Protein AF-A0AAW1D8V4-F1 (afdb_monomer_lite)

Secondary structure (DSSP, 8-state):
---SSTTSSSSSSSSSSSSSSSSTT----------------------------------SPPPPB-TTS-HHHHHHHHHHHHHHTT---HHHHHHHHHHTB-HHHHHHHHHHTTTS-TTTS-HHHHHHHHHHHHHTTS-HHHHHHHHHT----TT--HHHHHHHHHHHHHTS--GGGHHHHHHHHHHHHH------

InterPro domains:
  IPR048270 Paraneoplastic a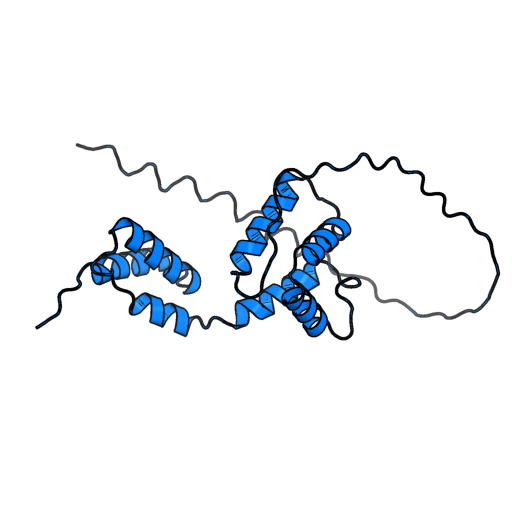ntigen Ma-like, C-terminal domain [PF14893] (87-168)

Radius of gyration: 24.95 Å; chains: 1; bounding box: 74×41×78 Å

Structure (mmCIF, N/CA/C/O backbone):
data_AF-A0AAW1D8V4-F1
#
_entry.id   AF-A0AAW1D8V4-F1
#
loop_
_atom_site.group_PDB
_atom_site.id
_atom_site.type_symbol
_atom_site.label_atom_id
_atom_site.label_alt_id
_atom_site.label_comp_id
_atom_site.label_asym_id
_atom_site.label_entity_id
_atom_site.label_seq_id
_atom_site.pdbx_PDB_ins_code
_atom_site.Cartn_x
_atom_site.Cartn_y
_atom_site.Cartn_z
_atom_site.occupancy
_atom_site.B_iso_or_equiv
_atom_site.auth_seq_id
_atom_site.auth_comp_id
_atom_site.auth_asym_id
_atom_site.auth_atom_id
_atom_site.pdbx_PDB_model_num
ATOM 1 N N . MET A 1 1 ? -43.738 3.593 10.899 1.00 41.09 1 MET A N 1
ATOM 2 C CA . MET A 1 1 ? -42.341 4.044 10.704 1.00 41.09 1 MET A CA 1
ATOM 3 C C . MET A 1 1 ? -41.563 2.991 9.919 1.00 41.09 1 MET A C 1
ATOM 5 O O . MET A 1 1 ? -40.808 2.204 10.467 1.00 41.09 1 MET A O 1
ATOM 9 N N . LYS A 1 2 ? -41.825 2.922 8.615 1.00 41.53 2 LYS A N 1
ATOM 10 C CA . LYS A 1 2 ? -41.020 2.200 7.622 1.00 41.53 2 LYS A CA 1
ATOM 11 C C . LYS A 1 2 ? -40.376 3.287 6.757 1.00 41.53 2 LYS A C 1
ATOM 13 O O . LYS A 1 2 ? -40.972 4.349 6.635 1.00 41.53 2 LYS A O 1
ATOM 18 N N . VAL A 1 3 ? -39.227 2.985 6.148 1.00 42.22 3 VAL A N 1
ATOM 19 C CA . VAL A 1 3 ? -38.404 3.850 5.269 1.00 42.22 3 VAL A CA 1
ATOM 20 C C . VAL A 1 3 ? -37.314 4.652 6.000 1.00 42.22 3 VAL A C 1
ATOM 22 O O . VAL A 1 3 ? -37.525 5.824 6.271 1.00 42.22 3 VAL A O 1
ATOM 25 N N . ARG A 1 4 ? -36.138 4.038 6.270 1.00 41.00 4 ARG A N 1
ATOM 26 C CA . ARG A 1 4 ? -34.803 4.696 6.146 1.00 41.00 4 ARG A CA 1
ATOM 27 C C . ARG A 1 4 ? -33.558 3.818 6.431 1.00 41.00 4 ARG A C 1
ATOM 29 O O . ARG A 1 4 ? -32.671 4.256 7.139 1.00 41.00 4 ARG A O 1
ATOM 36 N N . VAL A 1 5 ? -33.433 2.589 5.907 1.00 37.28 5 VAL A N 1
ATOM 37 C CA . VAL A 1 5 ? -32.129 1.854 6.001 1.00 37.28 5 VAL A CA 1
ATOM 38 C C . VAL A 1 5 ? -31.772 1.026 4.748 1.00 37.28 5 VAL A C 1
ATOM 40 O O . VAL A 1 5 ? -30.639 0.597 4.581 1.00 37.28 5 VAL A O 1
ATOM 43 N N . LYS A 1 6 ? -32.689 0.826 3.791 1.00 31.89 6 LYS A N 1
ATOM 44 C CA . LYS A 1 6 ? -32.476 -0.110 2.663 1.00 31.89 6 LYS A CA 1
ATOM 45 C C . LYS A 1 6 ? -31.770 0.464 1.417 1.00 31.89 6 LYS A C 1
ATOM 47 O O . LYS A 1 6 ? -31.720 -0.241 0.410 1.00 31.89 6 LYS A O 1
ATOM 52 N N . SER A 1 7 ? -31.242 1.694 1.446 1.00 31.12 7 SER A N 1
ATOM 53 C CA . SER A 1 7 ? -30.667 2.342 0.246 1.00 31.12 7 SER A CA 1
ATOM 54 C C . SER A 1 7 ? -29.148 2.544 0.252 1.00 31.12 7 SER A C 1
ATOM 56 O O . SER A 1 7 ? -28.656 3.194 -0.656 1.00 31.12 7 SER A O 1
ATOM 58 N N . LEU A 1 8 ? -28.396 2.015 1.225 1.00 36.12 8 LEU A N 1
ATOM 59 C CA . LEU A 1 8 ? -26.938 2.235 1.291 1.00 36.12 8 LEU A CA 1
ATOM 60 C C . LEU A 1 8 ? -26.091 0.982 1.001 1.00 36.12 8 LEU A C 1
ATOM 62 O O . LEU A 1 8 ? -24.878 1.016 1.151 1.00 36.12 8 LEU A O 1
ATOM 66 N N . VAL A 1 9 ? -26.713 -0.133 0.601 1.00 36.75 9 VAL A N 1
ATOM 67 C CA . VAL A 1 9 ? -26.032 -1.442 0.464 1.00 36.75 9 VAL A CA 1
ATOM 68 C C . VAL A 1 9 ? -26.066 -1.978 -0.979 1.00 36.75 9 VAL A C 1
ATOM 70 O O . VAL A 1 9 ? -25.704 -3.120 -1.215 1.00 36.75 9 VAL A O 1
ATOM 73 N N . ARG A 1 10 ? -26.499 -1.187 -1.973 1.00 34.03 10 ARG A N 1
ATOM 74 C CA . ARG A 1 10 ? -26.667 -1.676 -3.361 1.00 34.03 10 ARG A CA 1
ATOM 75 C C . ARG A 1 10 ? -25.805 -1.024 -4.450 1.00 34.03 10 ARG A C 1
ATOM 77 O O . ARG A 1 10 ? -25.873 -1.491 -5.576 1.00 34.03 10 ARG A O 1
ATOM 84 N N . ASP A 1 11 ? -24.921 -0.080 -4.122 1.00 36.88 11 ASP A N 1
ATOM 85 C CA . ASP A 1 11 ? -24.150 0.667 -5.139 1.00 36.88 11 ASP A CA 1
ATOM 86 C C . ASP A 1 11 ? -22.628 0.389 -5.158 1.00 36.88 11 ASP A C 1
ATOM 88 O O . ASP A 1 11 ? -21.864 1.179 -5.701 1.00 36.88 11 ASP A O 1
ATOM 92 N N . ILE A 1 12 ? -22.148 -0.730 -4.595 1.00 37.97 12 ILE A N 1
ATOM 93 C CA . ILE A 1 12 ? -20.695 -1.046 -4.539 1.00 37.97 12 ILE A CA 1
ATOM 94 C C . ILE A 1 12 ? -20.298 -2.267 -5.404 1.00 37.97 12 ILE A C 1
ATOM 96 O O . ILE A 1 12 ? -19.123 -2.605 -5.515 1.00 37.97 12 ILE A O 1
ATOM 100 N N . GLU A 1 13 ? -21.233 -2.909 -6.110 1.00 35.41 13 GLU A N 1
ATOM 101 C CA . GLU A 1 13 ? -20.962 -4.192 -6.789 1.00 35.41 13 GLU A CA 1
ATOM 102 C C . GLU A 1 13 ? -20.437 -4.137 -8.241 1.00 35.41 13 GLU A C 1
ATOM 104 O O . GLU A 1 13 ? -20.262 -5.195 -8.837 1.00 35.41 13 GLU A O 1
ATOM 109 N N . TRP A 1 14 ? -20.104 -2.979 -8.834 1.00 29.81 14 TRP A N 1
ATOM 110 C CA . TRP A 1 14 ? -19.799 -2.932 -10.285 1.00 29.81 14 TRP A CA 1
ATOM 111 C C . TRP A 1 14 ? -18.419 -2.433 -10.758 1.00 29.81 14 TRP A C 1
ATOM 113 O O . TRP A 1 14 ? -18.199 -2.403 -11.966 1.00 29.81 14 TRP A O 1
ATOM 123 N N . SER A 1 15 ? -17.440 -2.147 -9.886 1.00 35.19 15 SER A N 1
ATOM 124 C CA . SER A 1 15 ? -16.145 -1.578 -10.350 1.00 35.19 15 SER A CA 1
ATOM 125 C C . SER A 1 15 ? -14.892 -2.453 -10.205 1.00 35.19 15 SER A C 1
ATOM 127 O O . SER A 1 15 ? -13.837 -2.061 -10.693 1.00 35.19 15 SER A O 1
ATOM 129 N N . VAL A 1 16 ? -14.957 -3.644 -9.596 1.00 43.81 16 VAL A N 1
ATOM 130 C CA . VAL A 1 16 ? -13.741 -4.465 -9.353 1.00 43.81 16 VAL A CA 1
ATOM 131 C C . VAL A 1 16 ? -13.659 -5.718 -10.241 1.00 43.81 16 VAL A C 1
ATOM 133 O O . VAL A 1 16 ? -12.594 -6.313 -10.373 1.00 43.81 16 VAL A O 1
ATOM 136 N N . PHE A 1 17 ? -14.739 -6.107 -10.928 1.00 30.22 17 PHE A N 1
ATOM 137 C CA . PHE A 1 17 ? -14.803 -7.415 -11.600 1.00 30.22 17 PHE A CA 1
ATOM 138 C C . PHE A 1 17 ? -14.391 -7.438 -13.087 1.00 30.22 17 PHE A C 1
ATOM 140 O O . PHE A 1 17 ? -14.244 -8.515 -13.659 1.00 30.22 17 PHE A O 1
ATOM 147 N N . VAL A 1 18 ? -14.157 -6.288 -13.734 1.00 41.69 18 VAL A N 1
ATOM 148 C CA . VAL A 1 18 ? -13.899 -6.246 -15.194 1.00 41.69 18 VAL A CA 1
ATOM 149 C C . VAL A 1 18 ? -12.405 -6.314 -15.566 1.00 41.69 18 VAL A C 1
ATOM 151 O O . VAL A 1 18 ? -12.069 -6.777 -16.653 1.00 41.69 18 VAL A O 1
ATOM 154 N N . CYS A 1 19 ? -11.471 -5.965 -14.674 1.00 33.94 19 CYS A N 1
ATOM 155 C CA . CYS A 1 19 ? -10.044 -5.910 -15.042 1.00 33.94 19 CYS A CA 1
ATOM 156 C C . CYS A 1 19 ? -9.293 -7.254 -14.984 1.00 33.94 19 CYS A C 1
ATOM 158 O O . CYS A 1 19 ? -8.233 -7.383 -15.591 1.00 33.94 19 CYS A O 1
ATOM 160 N N . THR A 1 20 ? -9.814 -8.277 -14.306 1.00 39.53 20 THR A N 1
ATOM 161 C CA . THR A 1 20 ? -9.067 -9.530 -14.073 1.00 39.53 20 THR A CA 1
ATOM 162 C C . THR A 1 20 ? -9.265 -10.592 -15.159 1.00 39.53 20 THR A C 1
ATOM 164 O O . THR A 1 20 ? -8.501 -11.555 -15.212 1.00 39.53 20 THR A O 1
ATOM 167 N N . LEU A 1 21 ? -10.251 -10.442 -16.054 1.00 33.56 21 LEU A N 1
ATOM 168 C CA . LEU A 1 21 ? -10.623 -11.506 -17.002 1.00 33.56 21 LEU A CA 1
ATOM 169 C C . LEU A 1 21 ? -10.007 -11.389 -18.409 1.00 33.56 21 LEU A C 1
ATOM 171 O O . LEU A 1 21 ? -10.041 -12.370 -19.152 1.00 33.56 21 LEU A O 1
ATOM 175 N N . HIS A 1 22 ? -9.419 -10.250 -18.797 1.00 35.59 22 HIS A N 1
ATOM 176 C CA . HIS A 1 22 ? -8.952 -10.054 -20.182 1.00 35.59 22 HIS A CA 1
ATOM 177 C C . HIS A 1 22 ? -7.477 -10.423 -20.438 1.00 35.59 22 HIS A C 1
ATOM 179 O O . HIS A 1 22 ? -7.067 -10.552 -21.587 1.00 35.59 22 HIS A O 1
ATOM 185 N N . TRP A 1 23 ? -6.669 -10.670 -19.400 1.00 37.88 23 TRP A N 1
ATOM 186 C CA . TRP A 1 23 ? -5.220 -10.881 -19.570 1.00 37.88 23 TRP A CA 1
ATOM 187 C C . TRP A 1 23 ? -4.806 -12.337 -19.883 1.00 37.88 23 TRP A C 1
ATOM 189 O O . TRP A 1 23 ? -3.678 -12.603 -20.286 1.00 37.88 23 TRP A O 1
ATOM 199 N N . ARG A 1 24 ? -5.702 -13.326 -19.741 1.00 33.12 24 ARG A N 1
ATOM 200 C CA . ARG A 1 24 ? -5.319 -14.758 -19.716 1.00 33.12 24 ARG A CA 1
ATOM 201 C C . ARG A 1 24 ? -5.311 -15.492 -21.071 1.00 33.12 24 ARG A C 1
ATOM 203 O O . ARG A 1 24 ? -5.292 -16.719 -21.078 1.00 33.12 24 ARG A O 1
ATOM 210 N N . ARG A 1 25 ? -5.348 -14.799 -22.219 1.00 37.66 25 ARG A N 1
ATOM 211 C CA . ARG A 1 25 ? -5.529 -15.442 -23.547 1.00 37.66 25 ARG A CA 1
ATOM 212 C C . ARG A 1 25 ? -4.407 -15.257 -24.581 1.00 37.66 25 ARG A C 1
ATOM 214 O O . ARG A 1 25 ? -4.569 -15.715 -25.706 1.00 37.66 25 ARG A O 1
ATOM 221 N N . GLY A 1 26 ? -3.265 -14.670 -24.228 1.00 40.53 26 GLY A N 1
ATOM 222 C CA . GLY A 1 26 ? -2.241 -14.277 -25.209 1.00 40.53 26 GLY A CA 1
ATOM 223 C C . GLY A 1 26 ? -0.852 -14.898 -25.050 1.00 40.53 26 GLY A C 1
ATOM 224 O O . GLY A 1 26 ? 0.121 -14.175 -25.201 1.00 40.53 26 GLY A O 1
ATOM 225 N N . LEU A 1 27 ? -0.710 -16.189 -24.732 1.00 43.09 27 LEU A N 1
ATOM 226 C CA . LEU A 1 27 ? 0.607 -16.849 -24.702 1.00 43.09 27 LEU A CA 1
ATOM 227 C C . LEU A 1 27 ? 0.536 -18.240 -25.334 1.00 43.09 27 LEU A C 1
ATOM 229 O O . LEU A 1 27 ? 0.325 -19.234 -24.648 1.00 43.09 27 LEU A O 1
ATOM 233 N N . ASN A 1 28 ? 0.704 -18.302 -26.656 1.00 32.91 28 ASN A N 1
ATOM 234 C CA . ASN A 1 28 ? 1.235 -19.483 -27.334 1.00 32.91 28 ASN A CA 1
ATOM 235 C C . ASN A 1 28 ? 1.702 -19.128 -28.748 1.00 32.91 28 ASN A C 1
ATOM 237 O O . ASN A 1 28 ? 0.876 -18.896 -29.628 1.00 32.91 28 ASN A O 1
ATOM 241 N N . LYS A 1 29 ? 3.030 -19.135 -28.925 1.00 35.28 29 LYS A N 1
ATOM 242 C CA . LYS A 1 29 ? 3.827 -19.500 -30.116 1.00 35.28 29 LYS A CA 1
ATOM 243 C C . LYS A 1 29 ? 5.050 -18.590 -30.234 1.00 35.28 29 LYS A C 1
ATOM 245 O O . LYS A 1 29 ? 4.907 -17.394 -30.445 1.00 35.28 29 LYS A O 1
ATOM 250 N N . MET A 1 30 ? 6.235 -19.200 -30.162 1.00 32.59 30 MET A N 1
ATOM 251 C CA . MET A 1 30 ? 7.293 -19.171 -31.192 1.00 32.59 30 MET A CA 1
ATOM 252 C C . MET A 1 30 ? 8.633 -19.541 -30.542 1.00 32.59 30 MET A C 1
ATOM 254 O O . MET A 1 30 ? 9.328 -18.706 -29.972 1.00 32.59 30 MET A O 1
ATOM 258 N N . GLY A 1 31 ? 8.993 -20.821 -30.642 1.00 31.42 31 GLY A N 1
ATOM 259 C CA . GLY A 1 31 ? 10.388 -21.247 -30.605 1.00 31.42 31 GLY A CA 1
ATOM 260 C C . GLY A 1 31 ? 10.982 -21.134 -32.008 1.00 31.42 31 GLY A C 1
ATOM 261 O O . GLY A 1 31 ? 10.293 -21.415 -32.987 1.00 31.42 31 GLY A O 1
ATOM 262 N N . GLY A 1 32 ? 12.256 -20.747 -32.120 1.00 28.66 32 GLY A N 1
ATOM 263 C CA . GLY A 1 32 ? 12.936 -20.792 -33.413 1.00 28.66 32 GLY A CA 1
ATOM 264 C C . GLY A 1 32 ? 14.259 -20.039 -33.530 1.00 28.66 32 GLY A C 1
ATOM 265 O O . GLY A 1 32 ? 14.283 -18.901 -33.967 1.00 28.66 32 GLY A O 1
ATOM 266 N N . ARG A 1 33 ? 15.346 -20.784 -33.299 1.00 26.27 33 ARG A N 1
ATOM 267 C CA . ARG A 1 33 ? 16.579 -20.832 -34.115 1.00 26.27 33 ARG A CA 1
ATOM 268 C C . ARG A 1 33 ? 17.557 -19.638 -34.107 1.00 26.27 33 ARG A C 1
ATOM 270 O O . ARG A 1 33 ? 17.390 -18.620 -34.761 1.00 26.27 33 ARG A O 1
ATOM 277 N N . ARG A 1 34 ? 18.709 -19.917 -33.489 1.00 28.56 34 ARG A N 1
ATOM 278 C CA . ARG A 1 34 ? 19.989 -19.195 -33.542 1.00 28.56 34 ARG A CA 1
ATOM 279 C C . ARG A 1 34 ? 20.654 -19.331 -34.925 1.00 28.56 34 ARG A C 1
ATOM 281 O O . ARG A 1 34 ? 20.858 -20.453 -35.387 1.00 28.56 34 ARG A O 1
ATOM 288 N N . LYS A 1 35 ? 21.094 -18.218 -35.519 1.00 32.19 35 LYS A N 1
ATOM 289 C CA . LYS A 1 35 ? 22.241 -18.164 -36.444 1.00 32.19 35 LYS A CA 1
ATOM 290 C C . LYS A 1 35 ? 23.092 -16.933 -36.138 1.00 32.19 35 LYS A C 1
ATOM 292 O O . LYS A 1 35 ? 22.580 -15.883 -35.775 1.00 32.19 35 LYS A O 1
ATOM 297 N N . ARG A 1 36 ? 24.401 -17.146 -36.225 1.00 26.41 36 ARG A N 1
ATOM 298 C CA . ARG A 1 36 ? 25.494 -16.201 -36.005 1.00 26.41 36 ARG A CA 1
ATOM 299 C C . ARG A 1 36 ? 26.011 -15.787 -37.385 1.00 26.41 36 ARG A C 1
ATOM 301 O O . ARG A 1 36 ? 26.248 -16.678 -38.195 1.00 26.41 36 ARG A O 1
ATOM 308 N N . SER A 1 37 ? 26.241 -14.499 -37.608 1.00 28.58 37 SER A N 1
ATOM 309 C CA . SER A 1 37 ? 27.203 -14.004 -38.598 1.00 28.58 37 SER A CA 1
ATOM 310 C C . SER A 1 37 ? 27.646 -12.589 -38.227 1.00 28.58 37 SER A C 1
ATOM 312 O O . SER A 1 37 ? 26.847 -11.749 -37.826 1.00 28.58 37 SER A O 1
ATOM 314 N N . THR A 1 38 ? 28.958 -12.423 -38.299 1.00 28.42 38 THR A N 1
ATOM 315 C CA . THR A 1 38 ? 29.798 -11.230 -38.180 1.00 28.42 38 THR A CA 1
ATOM 316 C C . THR A 1 38 ? 29.547 -10.224 -39.301 1.00 28.42 38 THR A C 1
ATOM 318 O O . THR A 1 38 ? 29.316 -10.653 -40.423 1.00 28.42 38 THR A O 1
ATOM 321 N N . GLU A 1 39 ? 29.665 -8.922 -39.018 1.00 28.59 39 GLU A N 1
ATOM 322 C CA . GLU A 1 39 ? 30.685 -8.014 -39.585 1.00 28.59 39 GLU A CA 1
ATOM 323 C C . GLU A 1 39 ? 30.452 -6.558 -39.152 1.00 28.59 39 GLU A C 1
ATOM 325 O O . GLU A 1 39 ? 29.334 -6.131 -38.871 1.00 28.59 39 GLU A O 1
ATOM 330 N N . ALA A 1 40 ? 31.562 -5.832 -39.025 1.00 30.22 40 ALA A N 1
ATOM 331 C CA . ALA A 1 40 ? 31.650 -4.447 -38.594 1.00 30.22 40 ALA A CA 1
ATOM 332 C C . ALA A 1 40 ? 31.271 -3.472 -39.718 1.00 30.22 40 ALA A C 1
ATOM 334 O O . ALA A 1 40 ? 31.596 -3.727 -40.873 1.00 30.22 40 ALA A O 1
ATOM 335 N N . ASN A 1 41 ? 30.709 -2.310 -39.367 1.00 30.72 41 ASN A N 1
ATOM 336 C CA . ASN A 1 41 ? 31.174 -1.057 -39.958 1.00 30.72 41 ASN A CA 1
ATOM 337 C C . ASN A 1 41 ? 30.777 0.192 -39.162 1.00 30.72 41 ASN A C 1
ATOM 339 O O . ASN A 1 41 ? 29.799 0.231 -38.420 1.00 30.72 41 ASN A O 1
ATOM 343 N N . SER A 1 42 ? 31.643 1.180 -39.327 1.00 31.89 42 SER A N 1
ATOM 344 C CA . SER A 1 42 ? 31.837 2.431 -38.609 1.00 31.89 42 SER A CA 1
ATOM 345 C C . SER A 1 42 ? 30.808 3.534 -38.883 1.00 31.89 42 SER A C 1
ATOM 347 O O . SER A 1 42 ? 30.385 3.715 -40.018 1.00 31.89 42 SER A O 1
ATOM 349 N N . SER A 1 43 ? 30.588 4.346 -37.843 1.00 32.56 43 SER A N 1
ATOM 350 C CA . SER A 1 43 ? 30.382 5.806 -37.845 1.00 32.56 43 SER A CA 1
ATOM 351 C C . SER A 1 43 ? 29.285 6.412 -38.726 1.00 32.56 43 SER A C 1
ATOM 353 O O . SER A 1 43 ? 29.446 6.540 -39.933 1.00 32.56 43 SER A O 1
ATOM 355 N N . THR A 1 44 ? 28.272 7.010 -38.095 1.00 29.92 44 THR A N 1
ATOM 356 C CA . THR A 1 44 ? 27.979 8.453 -38.240 1.00 29.92 44 THR A CA 1
ATOM 357 C C . THR A 1 44 ? 26.934 8.897 -37.220 1.00 29.92 44 THR A C 1
ATOM 359 O O . THR A 1 44 ? 25.951 8.212 -36.953 1.00 29.92 44 THR A O 1
ATOM 362 N N . ALA A 1 45 ? 27.215 10.044 -36.607 1.00 37.47 45 ALA A N 1
ATOM 363 C CA . ALA A 1 45 ? 26.336 10.756 -35.702 1.00 37.47 45 ALA A CA 1
ATOM 364 C C . ALA A 1 45 ? 25.067 11.224 -36.427 1.00 37.47 45 ALA A C 1
ATOM 366 O O . ALA A 1 45 ? 25.129 11.674 -37.569 1.00 37.47 45 ALA A O 1
ATOM 367 N N . GLY A 1 46 ? 23.941 11.155 -35.721 1.00 28.62 46 GLY A N 1
ATOM 368 C CA . GLY A 1 46 ? 22.655 11.654 -36.191 1.00 28.62 46 GLY A CA 1
ATOM 369 C C . GLY A 1 46 ? 21.512 11.137 -35.330 1.00 28.62 46 GLY A C 1
ATOM 370 O O . GLY A 1 46 ? 20.674 10.388 -35.815 1.00 28.62 46 GLY A O 1
ATOM 371 N N . VAL A 1 47 ? 21.482 11.490 -34.040 1.00 35.66 47 VAL A N 1
ATOM 372 C CA . VAL A 1 47 ? 20.235 11.371 -33.270 1.00 35.66 47 VAL A CA 1
ATOM 373 C C . VAL A 1 47 ? 19.420 12.620 -33.577 1.00 35.66 47 VAL A C 1
ATOM 375 O O . VAL A 1 47 ? 19.511 13.635 -32.890 1.00 35.66 47 VAL A O 1
ATOM 378 N N . GLU A 1 48 ? 18.665 12.556 -34.669 1.00 42.53 48 GLU A N 1
ATOM 379 C CA . GLU A 1 48 ? 17.488 13.395 -34.836 1.00 42.53 48 GLU A CA 1
ATOM 380 C C . GLU A 1 48 ? 16.425 12.909 -33.850 1.00 42.53 48 GLU A C 1
ATOM 382 O O . GLU A 1 48 ? 15.815 11.858 -34.036 1.00 42.53 48 GLU A O 1
ATOM 387 N N . GLU A 1 49 ? 16.177 13.682 -32.797 1.00 35.31 49 GLU A N 1
ATOM 388 C CA . GLU A 1 49 ? 14.932 13.560 -32.046 1.00 35.31 49 GLU A CA 1
ATOM 389 C C . GLU A 1 49 ? 14.388 14.953 -31.731 1.00 35.31 49 GLU A C 1
ATOM 391 O O . GLU A 1 49 ? 14.449 15.452 -30.613 1.00 35.31 49 GLU A O 1
ATOM 396 N N . ASN A 1 50 ? 13.844 15.610 -32.759 1.00 47.56 50 ASN A N 1
ATOM 397 C CA . ASN A 1 50 ? 12.903 16.698 -32.544 1.00 47.56 50 ASN A CA 1
ATOM 398 C C . ASN A 1 50 ? 11.489 16.111 -32.506 1.00 47.56 50 ASN A C 1
ATOM 400 O O . ASN A 1 50 ? 10.805 16.001 -33.524 1.00 47.56 50 ASN A O 1
ATOM 404 N N . LYS A 1 51 ? 11.054 15.708 -31.315 1.00 45.38 51 LYS A N 1
ATOM 405 C CA . LYS A 1 51 ? 9.630 15.625 -31.004 1.00 45.38 51 LYS A CA 1
ATOM 406 C C . LYS A 1 51 ? 9.362 16.732 -30.008 1.00 45.38 51 LYS A C 1
ATOM 408 O O . LYS A 1 51 ? 9.906 16.707 -28.911 1.00 45.38 51 LYS A O 1
ATOM 413 N N . ASN A 1 52 ? 8.526 17.687 -30.404 1.00 47.00 52 ASN A N 1
ATOM 414 C CA . ASN A 1 52 ? 7.854 18.607 -29.497 1.00 47.00 52 ASN A CA 1
ATOM 415 C C . ASN A 1 52 ? 7.164 17.789 -28.393 1.00 47.00 52 ASN A C 1
ATOM 417 O O . ASN A 1 52 ? 6.009 17.390 -28.533 1.00 47.00 52 ASN A O 1
ATOM 421 N N . VAL A 1 53 ? 7.876 17.500 -27.305 1.00 55.28 53 VAL A N 1
ATOM 422 C CA . VAL A 1 53 ? 7.274 16.990 -26.081 1.00 55.28 53 VAL A CA 1
ATOM 423 C C . VAL A 1 53 ? 6.696 18.219 -25.408 1.00 55.28 53 VAL A C 1
ATOM 425 O O . VAL A 1 53 ? 7.409 18.987 -24.765 1.00 55.28 53 VAL A O 1
ATOM 428 N N . SER A 1 54 ? 5.401 18.457 -25.622 1.00 51.03 54 SER A N 1
ATOM 429 C CA . SER A 1 54 ? 4.663 19.418 -24.807 1.00 51.03 54 SER A CA 1
ATOM 430 C C . SER A 1 54 ? 4.946 19.092 -23.337 1.00 51.03 54 SER A C 1
ATOM 432 O O . SER A 1 54 ? 4.839 17.917 -22.972 1.00 51.03 54 SER A O 1
ATOM 434 N N . PRO A 1 55 ? 5.337 20.069 -22.498 1.00 56.19 55 PRO A N 1
ATOM 435 C CA . PRO A 1 55 ? 5.614 19.801 -21.096 1.00 56.19 55 PRO A CA 1
ATOM 436 C C . PRO A 1 55 ? 4.373 19.166 -20.469 1.00 56.19 55 PRO A C 1
ATOM 43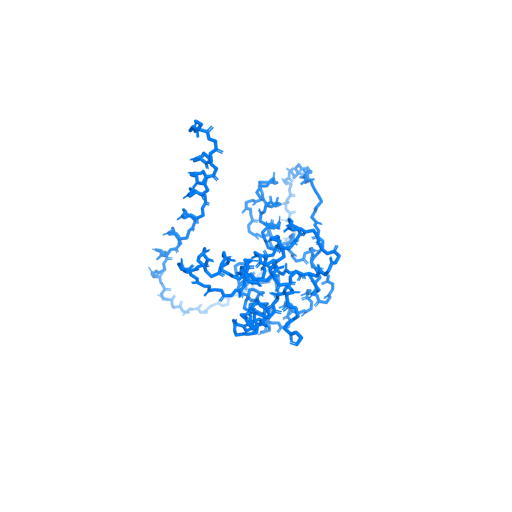8 O O . PRO A 1 55 ? 3.312 19.787 -20.389 1.00 56.19 55 PRO A O 1
ATOM 441 N N . GLN A 1 56 ? 4.490 17.892 -20.091 1.00 63.19 56 GLN A N 1
ATOM 442 C CA . GLN A 1 56 ? 3.418 17.180 -19.414 1.00 63.19 56 GLN A CA 1
ATOM 443 C C . GLN A 1 56 ? 3.302 17.765 -18.013 1.00 63.19 56 GLN A C 1
ATOM 445 O O . GLN A 1 56 ? 4.118 17.489 -17.136 1.00 63.19 56 GLN A O 1
ATOM 450 N N . ASN A 1 57 ? 2.303 18.621 -17.823 1.00 81.62 57 ASN A N 1
ATOM 451 C CA . ASN A 1 57 ? 1.989 19.152 -16.513 1.00 81.62 57 ASN A CA 1
ATOM 452 C C . ASN A 1 57 ? 1.188 18.095 -15.751 1.00 81.62 57 ASN A C 1
ATOM 454 O O . ASN A 1 57 ? -0.010 17.929 -15.984 1.00 81.62 57 ASN A O 1
ATOM 458 N N . TYR A 1 58 ? 1.867 17.346 -14.887 1.00 82.69 58 TYR A N 1
ATOM 459 C CA . TYR A 1 58 ? 1.213 16.355 -14.048 1.00 82.69 58 TYR A CA 1
ATOM 460 C C . TYR A 1 58 ? 0.355 17.041 -12.978 1.00 82.69 58 TYR A C 1
ATOM 462 O O . TYR A 1 58 ? 0.809 17.922 -12.249 1.00 82.69 58 TYR A O 1
ATOM 470 N N . ILE A 1 59 ? -0.897 16.614 -12.876 1.00 86.56 59 ILE A N 1
ATOM 471 C CA . ILE A 1 59 ? -1.872 17.061 -11.891 1.00 86.56 59 ILE A CA 1
ATOM 472 C C . ILE A 1 59 ? -1.746 16.191 -10.635 1.00 86.56 59 ILE A C 1
ATOM 474 O O . ILE A 1 59 ? -1.753 14.958 -10.691 1.00 86.56 59 ILE A O 1
ATOM 478 N N . GLY A 1 60 ? -1.686 16.858 -9.481 1.00 87.56 60 GLY A N 1
ATOM 479 C CA . GLY A 1 60 ? -1.607 16.223 -8.168 1.00 87.56 60 GLY A CA 1
ATOM 480 C C . GLY A 1 60 ? -0.180 15.902 -7.717 1.00 87.56 60 GLY A C 1
ATOM 481 O O . GLY A 1 60 ? 0.770 15.907 -8.494 1.00 87.56 60 GLY A O 1
ATOM 482 N N . HIS A 1 61 ? -0.032 15.629 -6.421 1.00 89.25 61 HIS A N 1
ATOM 483 C CA . HIS A 1 61 ? 1.249 15.276 -5.814 1.00 89.25 61 HIS A CA 1
ATOM 484 C C . HIS A 1 61 ? 1.359 13.758 -5.660 1.00 89.25 61 HIS A C 1
ATOM 486 O O . HIS A 1 61 ? 0.574 13.142 -4.930 1.00 89.25 61 HIS A O 1
ATOM 492 N N . LEU A 1 62 ? 2.342 13.159 -6.334 1.00 91.56 62 LEU A N 1
ATOM 493 C CA . LEU A 1 62 ? 2.699 11.768 -6.098 1.00 91.56 62 LEU A CA 1
ATOM 494 C C . LEU A 1 62 ? 3.483 11.674 -4.790 1.00 91.56 62 LEU A C 1
ATOM 496 O O . LEU A 1 62 ? 4.546 12.273 -4.651 1.00 91.56 62 LEU A O 1
ATOM 500 N N . ARG A 1 63 ? 2.940 10.922 -3.833 1.00 91.44 63 ARG A N 1
ATOM 501 C CA . ARG A 1 63 ? 3.618 10.657 -2.565 1.00 91.44 63 ARG A CA 1
ATOM 502 C C . ARG A 1 63 ? 4.819 9.748 -2.791 1.00 91.44 63 ARG A C 1
ATOM 504 O O . ARG A 1 63 ? 4.784 8.859 -3.640 1.00 91.44 63 ARG A O 1
ATOM 511 N N . GLU A 1 64 ? 5.843 9.944 -1.979 1.00 95.19 64 GLU A N 1
ATOM 512 C CA . GLU A 1 64 ? 6.983 9.040 -1.911 1.00 95.19 64 GLU A CA 1
ATOM 513 C C . GLU A 1 64 ? 6.596 7.750 -1.161 1.00 95.19 64 GLU A C 1
ATOM 515 O O . GLU A 1 64 ? 5.898 7.789 -0.140 1.00 95.19 64 GLU A O 1
ATOM 520 N N . PHE A 1 65 ? 7.029 6.595 -1.663 1.00 96.25 65 PHE A N 1
ATOM 521 C CA . PHE A 1 65 ? 6.892 5.311 -0.988 1.00 96.25 65 PHE A CA 1
ATOM 522 C C . PHE A 1 65 ? 8.093 5.043 -0.093 1.00 96.25 65 PHE A C 1
ATOM 524 O O . PHE A 1 65 ? 9.225 4.959 -0.567 1.00 96.25 65 PHE A O 1
ATOM 531 N N . SER A 1 66 ? 7.823 4.785 1.185 1.00 94.50 66 SER A N 1
ATOM 532 C CA . SER A 1 66 ? 8.825 4.299 2.132 1.00 94.50 66 SER A CA 1
ATOM 533 C C . SER A 1 66 ? 8.465 2.911 2.653 1.00 94.50 66 SER A C 1
ATOM 535 O O . SER A 1 66 ? 7.292 2.544 2.742 1.00 94.50 66 SER A O 1
ATOM 537 N N . LEU A 1 67 ? 9.464 2.157 3.114 1.00 91.69 67 LEU A N 1
ATOM 538 C CA . LEU A 1 67 ? 9.277 0.810 3.677 1.00 91.69 67 LEU A CA 1
ATOM 539 C C . LEU A 1 67 ? 8.371 0.759 4.925 1.00 91.69 67 LEU A C 1
ATOM 541 O O . LEU A 1 67 ? 7.970 -0.323 5.350 1.00 91.69 67 LEU A O 1
ATOM 545 N N . LYS A 1 68 ? 8.059 1.914 5.528 1.00 88.81 68 LYS A N 1
ATOM 546 C CA . LYS A 1 68 ? 7.141 2.046 6.671 1.00 88.81 68 LYS A CA 1
ATOM 547 C C . LYS A 1 68 ? 5.677 2.167 6.241 1.00 88.81 68 LYS A C 1
ATOM 549 O O . LYS A 1 68 ? 4.785 1.966 7.062 1.00 88.81 68 LYS A O 1
ATOM 554 N N . THR A 1 69 ? 5.428 2.536 4.987 1.00 88.12 69 THR A N 1
ATOM 555 C CA . THR A 1 69 ? 4.076 2.712 4.447 1.00 88.12 69 THR A CA 1
ATOM 556 C C . THR A 1 69 ? 3.482 1.383 3.988 1.00 88.12 69 THR A C 1
ATOM 558 O O . THR A 1 69 ? 4.203 0.450 3.634 1.00 88.12 69 THR A O 1
ATOM 561 N N . ASP A 1 70 ? 2.151 1.273 4.002 1.00 88.00 70 ASP A N 1
ATOM 562 C CA . ASP A 1 70 ? 1.483 0.075 3.494 1.00 88.00 70 ASP A CA 1
ATOM 563 C C . ASP A 1 70 ? 1.525 0.063 1.958 1.00 88.00 70 ASP A C 1
ATOM 565 O O . ASP A 1 70 ? 0.900 0.896 1.294 1.00 88.00 70 ASP A O 1
ATOM 569 N N . TRP A 1 71 ? 2.264 -0.901 1.402 1.00 92.12 71 TRP A N 1
ATOM 570 C CA . TRP A 1 71 ? 2.430 -1.078 -0.041 1.00 92.12 71 TRP A CA 1
ATOM 571 C C . TRP A 1 71 ? 1.099 -1.190 -0.789 1.00 92.12 71 TRP A C 1
ATOM 573 O O . TRP A 1 71 ? 0.954 -0.620 -1.868 1.00 92.12 71 TRP A O 1
ATOM 583 N N . SER A 1 72 ? 0.100 -1.869 -0.216 1.00 89.06 72 SER A N 1
ATOM 584 C CA . SER A 1 72 ? -1.195 -2.052 -0.883 1.00 89.06 72 SER A CA 1
ATOM 585 C C . SER A 1 72 ? -1.934 -0.724 -1.064 1.00 89.06 72 SER A C 1
ATOM 587 O O . SER A 1 72 ? -2.482 -0.451 -2.133 1.00 89.06 72 SER A O 1
ATOM 589 N N . VAL A 1 73 ? -1.868 0.144 -0.052 1.00 90.19 73 VAL A N 1
ATOM 590 C CA . VAL A 1 73 ? -2.450 1.489 -0.087 1.00 90.19 73 VAL A CA 1
ATOM 591 C C . VAL A 1 73 ? -1.693 2.369 -1.076 1.00 90.19 73 VAL A C 1
ATOM 593 O O . VAL A 1 73 ? -2.315 3.045 -1.898 1.00 90.19 73 VAL A O 1
ATOM 596 N N . TYR A 1 74 ? -0.359 2.338 -1.033 1.00 95.00 74 TYR A N 1
ATOM 597 C CA . TYR A 1 74 ? 0.481 3.104 -1.951 1.00 95.00 74 TYR A CA 1
ATOM 598 C C . TYR A 1 74 ? 0.231 2.724 -3.413 1.00 95.00 74 TYR A C 1
ATOM 600 O O . TYR A 1 74 ? 0.005 3.593 -4.253 1.00 95.00 74 TYR A O 1
ATOM 608 N N . LYS A 1 75 ? 0.197 1.422 -3.714 1.00 94.62 75 LYS A N 1
ATOM 609 C CA . LYS A 1 75 ? -0.055 0.899 -5.058 1.00 94.62 75 LYS A CA 1
ATOM 610 C C . LYS A 1 75 ? -1.375 1.415 -5.628 1.00 94.62 75 LYS A C 1
ATOM 612 O O . LYS A 1 75 ? -1.404 1.860 -6.772 1.00 94.62 75 LYS A O 1
ATOM 617 N N . ILE A 1 76 ? -2.449 1.421 -4.833 1.00 93.62 76 ILE A N 1
ATOM 618 C CA . ILE A 1 76 ? -3.743 1.982 -5.254 1.00 93.62 76 ILE A CA 1
ATOM 619 C C . ILE A 1 76 ? -3.601 3.473 -5.579 1.00 93.62 76 ILE A C 1
ATOM 621 O O . ILE A 1 76 ? -4.058 3.911 -6.631 1.00 93.62 76 ILE A O 1
ATOM 625 N N . GLN A 1 77 ? -2.944 4.251 -4.715 1.00 94.75 77 GLN A N 1
ATOM 626 C CA . GLN A 1 77 ? -2.737 5.687 -4.939 1.00 94.75 77 GLN A CA 1
ATOM 627 C C . GLN A 1 77 ? -1.923 5.964 -6.207 1.00 94.75 77 GLN A C 1
ATOM 629 O O . GLN A 1 77 ? -2.288 6.840 -6.987 1.00 94.75 77 GLN A O 1
ATOM 634 N N . LEU A 1 78 ? -0.871 5.183 -6.450 1.00 96.00 78 LEU A N 1
ATOM 635 C CA . LEU A 1 78 ? -0.059 5.268 -7.659 1.00 96.00 78 LEU A CA 1
ATOM 636 C C . LEU A 1 78 ? -0.878 4.937 -8.918 1.00 96.00 78 LEU A C 1
ATOM 638 O O . LEU A 1 78 ? -0.790 5.645 -9.918 1.00 96.00 78 LEU A O 1
ATOM 642 N N . MET A 1 79 ? -1.730 3.908 -8.867 1.00 94.94 79 MET A N 1
ATOM 643 C CA . MET A 1 79 ? -2.631 3.587 -9.980 1.00 94.94 79 MET A CA 1
ATOM 644 C C . MET A 1 79 ? -3.619 4.726 -10.265 1.00 94.94 79 MET A C 1
ATOM 646 O O . MET A 1 79 ? -3.850 5.051 -11.429 1.00 94.94 79 MET A O 1
ATOM 650 N N . GLN A 1 80 ? -4.166 5.367 -9.226 1.00 95.25 80 GLN A N 1
ATOM 651 C CA . GLN A 1 80 ? -5.024 6.546 -9.393 1.00 95.25 80 GLN A CA 1
ATOM 652 C C . GLN A 1 80 ? -4.255 7.741 -9.965 1.00 95.25 80 GLN A C 1
ATOM 654 O O . GLN A 1 80 ? -4.799 8.484 -10.779 1.00 95.25 80 GLN A O 1
ATOM 659 N N . TYR A 1 81 ? -2.984 7.908 -9.594 1.00 95.81 81 TYR A N 1
ATOM 660 C CA . TYR A 1 81 ? -2.126 8.944 -10.162 1.00 95.81 81 TYR A CA 1
ATOM 661 C C . TYR A 1 81 ? -1.911 8.740 -11.667 1.00 95.81 81 TYR A C 1
ATOM 663 O O . TYR A 1 81 ? -2.063 9.689 -12.437 1.00 95.81 81 TYR A O 1
ATOM 671 N N . PHE A 1 82 ? -1.635 7.505 -12.104 1.00 95.19 82 PHE A N 1
ATOM 672 C CA . PHE A 1 82 ? -1.538 7.177 -13.531 1.00 95.19 82 PHE A CA 1
ATOM 673 C C . PHE A 1 82 ? -2.847 7.435 -14.273 1.00 95.19 82 PHE A C 1
ATOM 675 O O . PHE A 1 82 ? -2.822 7.991 -15.368 1.00 95.19 82 PHE A O 1
ATOM 682 N N . LEU A 1 83 ? -3.977 7.060 -13.668 1.00 93.88 83 LEU A N 1
ATOM 683 C CA . LEU A 1 83 ? -5.304 7.271 -14.240 1.00 93.88 83 LEU A CA 1
ATOM 684 C C . LEU A 1 83 ? -5.605 8.766 -14.417 1.00 93.88 83 LEU A C 1
ATOM 686 O O . LEU A 1 83 ? -5.962 9.194 -15.508 1.00 93.88 83 LEU A O 1
ATOM 690 N N . CYS A 1 84 ? -5.423 9.565 -13.364 1.00 93.81 84 CYS A N 1
ATOM 691 C CA . CYS A 1 84 ? -5.715 10.998 -13.379 1.00 93.81 84 CYS A CA 1
ATOM 692 C C . CYS A 1 84 ? -4.859 11.757 -14.405 1.00 93.81 84 CYS A C 1
ATOM 694 O O . CYS A 1 84 ? -5.339 12.694 -15.038 1.00 93.81 84 CYS A O 1
ATOM 696 N N . ASN A 1 85 ? -3.617 11.314 -14.603 1.00 94.56 85 ASN A N 1
ATOM 697 C CA . ASN A 1 85 ? -2.667 11.928 -15.526 1.00 94.56 85 ASN A CA 1
ATOM 698 C C . ASN A 1 85 ? -2.635 11.282 -16.919 1.00 94.56 85 ASN A C 1
ATOM 700 O O . ASN A 1 85 ? -1.785 11.641 -17.729 1.00 94.56 85 ASN A O 1
ATOM 704 N N . ASN A 1 86 ? -3.536 10.336 -17.212 1.00 93.88 86 ASN A N 1
ATOM 705 C CA . ASN A 1 86 ? -3.569 9.589 -18.475 1.00 93.88 86 ASN A CA 1
ATOM 706 C C . ASN A 1 86 ? -2.202 8.994 -18.867 1.00 93.88 86 ASN A C 1
ATOM 708 O O . ASN A 1 86 ? -1.821 8.977 -20.039 1.00 93.88 86 ASN A O 1
ATOM 712 N N . VAL A 1 87 ? -1.446 8.492 -17.887 1.00 93.56 87 VAL A N 1
ATOM 713 C CA . VAL A 1 87 ? -0.161 7.837 -18.150 1.00 93.56 87 VAL A CA 1
ATOM 714 C C . VAL A 1 87 ? -0.451 6.455 -18.715 1.00 93.56 87 VAL A C 1
ATOM 716 O O . VAL A 1 87 ? -0.816 5.540 -17.980 1.00 93.56 87 VAL A O 1
ATOM 719 N N . VAL A 1 88 ? -0.319 6.301 -20.031 1.00 92.94 88 VAL A N 1
ATOM 720 C CA . VAL A 1 88 ? -0.568 5.022 -20.718 1.00 92.94 88 VAL A CA 1
ATOM 721 C C . VAL A 1 88 ? 0.723 4.230 -20.904 1.00 92.94 88 VAL A C 1
ATOM 723 O O . VAL A 1 88 ? 0.716 3.016 -20.716 1.00 92.94 88 VAL A O 1
ATOM 726 N N . ASP A 1 89 ? 1.824 4.911 -21.227 1.00 94.75 89 ASP A N 1
ATOM 727 C CA . ASP A 1 89 ? 3.108 4.273 -21.514 1.00 94.75 89 ASP A CA 1
ATOM 728 C C . ASP A 1 89 ? 3.702 3.578 -20.279 1.00 94.75 89 ASP A C 1
ATOM 730 O O . ASP A 1 89 ? 3.930 4.189 -19.233 1.00 94.75 89 ASP A O 1
ATOM 734 N N . GLU A 1 90 ? 3.991 2.285 -20.418 1.00 93.62 90 GLU A N 1
ATOM 735 C CA . GLU A 1 90 ? 4.517 1.445 -19.340 1.00 93.62 90 GLU A CA 1
ATOM 736 C C . GLU A 1 90 ? 5.933 1.857 -18.921 1.00 93.62 90 GLU A C 1
ATOM 738 O O . GLU A 1 90 ? 6.284 1.734 -17.745 1.00 93.62 90 GLU A O 1
ATOM 743 N N . LYS A 1 91 ? 6.751 2.388 -19.845 1.00 94.00 91 LYS A N 1
ATOM 744 C CA . LYS A 1 91 ? 8.086 2.896 -19.492 1.00 94.00 91 LYS A CA 1
ATOM 745 C C . LYS A 1 91 ? 7.969 4.143 -18.619 1.00 94.00 91 LYS A C 1
ATOM 747 O O . LYS A 1 91 ? 8.639 4.214 -17.591 1.00 94.00 91 LYS A O 1
ATOM 752 N N . CYS A 1 92 ? 7.082 5.070 -18.978 1.00 94.44 92 CYS A N 1
ATOM 753 C CA . CYS A 1 92 ? 6.771 6.252 -18.182 1.00 94.44 92 CYS A CA 1
ATOM 754 C C . CYS A 1 92 ? 6.228 5.880 -16.793 1.00 94.44 92 CYS A C 1
ATOM 756 O O . CYS A 1 92 ? 6.775 6.327 -15.786 1.00 94.44 92 CYS A O 1
ATOM 758 N N . LYS A 1 93 ? 5.239 4.977 -16.706 1.00 95.94 93 LYS A N 1
ATOM 759 C CA . LYS A 1 93 ? 4.730 4.479 -15.413 1.00 95.94 93 LYS A CA 1
ATOM 760 C C . LYS A 1 93 ? 5.833 3.872 -14.548 1.00 95.94 93 LYS A C 1
ATOM 762 O O . LYS A 1 93 ? 5.881 4.130 -13.347 1.00 95.94 93 LYS A O 1
ATOM 767 N N . LYS A 1 94 ? 6.729 3.081 -15.147 1.00 96.69 94 LYS A N 1
ATOM 768 C CA . LYS A 1 94 ? 7.869 2.490 -14.438 1.00 96.69 94 LYS A CA 1
ATOM 769 C C . LYS A 1 94 ? 8.835 3.553 -13.931 1.00 96.69 94 LYS A C 1
ATOM 771 O O . LYS A 1 94 ? 9.234 3.485 -12.775 1.00 96.69 94 LYS A O 1
ATOM 776 N N . ALA A 1 95 ? 9.179 4.534 -14.762 1.00 95.94 95 ALA A N 1
ATOM 777 C CA . ALA A 1 95 ? 10.045 5.638 -14.360 1.00 95.94 95 ALA A CA 1
ATOM 778 C C . ALA A 1 95 ? 9.443 6.427 -13.187 1.00 95.94 95 ALA A C 1
ATOM 780 O O . ALA A 1 95 ? 10.144 6.697 -12.217 1.00 95.94 95 ALA A O 1
ATOM 781 N N . ILE A 1 96 ? 8.137 6.711 -13.235 1.00 95.81 96 ILE A N 1
ATOM 782 C CA . ILE A 1 96 ? 7.410 7.383 -12.151 1.00 95.81 96 ILE A CA 1
ATOM 783 C C . ILE A 1 96 ? 7.431 6.543 -10.867 1.00 95.81 96 ILE A C 1
ATOM 785 O O . ILE A 1 96 ? 7.759 7.071 -9.809 1.00 95.81 96 ILE A O 1
ATOM 789 N N . LEU A 1 97 ? 7.123 5.240 -10.949 1.00 96.75 97 LEU A N 1
ATOM 790 C CA . LEU A 1 97 ? 7.178 4.340 -9.791 1.00 96.75 97 LEU A CA 1
ATOM 791 C C . LEU A 1 97 ? 8.567 4.360 -9.153 1.00 96.75 97 LEU A C 1
ATOM 793 O O . LEU A 1 97 ? 8.668 4.579 -7.955 1.00 96.75 97 LEU A O 1
ATOM 797 N N . LEU A 1 98 ? 9.616 4.133 -9.949 1.00 96.50 98 LEU A N 1
ATOM 798 C CA . LEU A 1 98 ? 10.991 4.047 -9.458 1.00 96.50 98 LEU A CA 1
ATOM 799 C C . LEU A 1 98 ? 11.481 5.374 -8.869 1.00 96.50 98 LEU A C 1
ATOM 801 O O . LEU A 1 98 ? 12.190 5.355 -7.868 1.00 96.50 98 LEU A O 1
ATOM 805 N N . ASN A 1 99 ? 11.085 6.509 -9.453 1.00 95.81 99 ASN A N 1
ATOM 806 C CA . ASN A 1 99 ? 11.408 7.836 -8.931 1.00 95.81 99 ASN A CA 1
ATOM 807 C C . ASN A 1 99 ? 10.703 8.140 -7.603 1.00 95.81 99 ASN A C 1
ATOM 809 O O . ASN A 1 99 ? 11.259 8.840 -6.767 1.00 95.81 99 ASN A O 1
ATOM 813 N N . ALA A 1 100 ? 9.500 7.608 -7.406 1.00 96.44 100 ALA A N 1
ATOM 814 C CA . ALA A 1 100 ? 8.724 7.835 -6.198 1.00 96.44 100 ALA A CA 1
ATOM 815 C C . ALA A 1 100 ? 9.112 6.912 -5.030 1.00 96.44 100 ALA A C 1
ATOM 817 O O . ALA A 1 100 ? 8.472 6.972 -3.984 1.00 96.44 100 ALA A O 1
ATOM 818 N N . LEU A 1 101 ? 10.116 6.043 -5.179 1.00 96.69 101 LEU A N 1
ATOM 819 C CA . LEU A 1 101 ? 10.635 5.225 -4.083 1.00 96.69 101 LEU A CA 1
ATOM 820 C C . LEU A 1 101 ? 11.673 6.012 -3.278 1.00 96.69 101 LEU A C 1
ATOM 822 O O . LEU A 1 101 ? 12.558 6.633 -3.862 1.00 96.69 101 LEU A O 1
ATOM 826 N N . THR A 1 102 ? 11.651 5.882 -1.949 1.00 97.19 102 THR A N 1
ATOM 827 C CA . THR A 1 102 ? 12.812 6.271 -1.138 1.00 97.19 102 THR A CA 1
ATOM 828 C C . THR A 1 102 ? 14.041 5.448 -1.531 1.00 97.19 102 THR A C 1
ATOM 830 O O . THR A 1 102 ? 13.922 4.330 -2.042 1.00 97.19 102 THR A O 1
ATOM 833 N N . GLU A 1 103 ? 15.235 5.939 -1.195 1.00 96.75 103 GLU A N 1
ATOM 834 C CA . GLU A 1 103 ? 16.501 5.228 -1.431 1.00 96.75 103 GLU A CA 1
ATOM 835 C C . GLU A 1 103 ? 16.474 3.777 -0.910 1.00 96.75 103 GLU A C 1
ATOM 837 O O . GLU A 1 103 ? 16.783 2.837 -1.646 1.00 96.75 103 GLU A O 1
ATOM 842 N N . ASP A 1 104 ? 16.006 3.571 0.327 1.00 96.69 104 ASP A N 1
ATOM 843 C CA . ASP A 1 104 ? 15.873 2.236 0.926 1.00 96.69 104 ASP A CA 1
ATOM 844 C C . ASP A 1 104 ? 14.932 1.315 0.132 1.00 96.69 104 ASP A C 1
ATOM 846 O O . ASP A 1 104 ? 15.204 0.122 -0.036 1.00 96.69 104 ASP A O 1
ATOM 850 N N . ALA A 1 105 ? 13.812 1.854 -0.359 1.00 95.94 105 ALA A N 1
ATOM 851 C CA . ALA A 1 105 ? 12.837 1.091 -1.127 1.00 95.94 105 ALA A CA 1
ATOM 852 C C . ALA A 1 105 ? 13.360 0.761 -2.531 1.00 95.94 105 ALA A C 1
ATOM 854 O O . ALA A 1 105 ? 13.199 -0.370 -2.994 1.00 95.94 105 ALA A O 1
ATOM 855 N N . PHE A 1 106 ? 14.051 1.697 -3.181 1.00 96.56 106 PHE A N 1
ATOM 856 C CA . PHE A 1 106 ? 14.708 1.458 -4.463 1.00 96.56 106 PHE A CA 1
ATOM 857 C C . PHE A 1 106 ? 15.805 0.388 -4.345 1.00 96.56 106 PHE A C 1
ATOM 859 O O . PHE A 1 106 ? 15.889 -0.532 -5.168 1.00 96.56 106 PHE A O 1
ATOM 866 N N . ARG A 1 107 ? 16.610 0.440 -3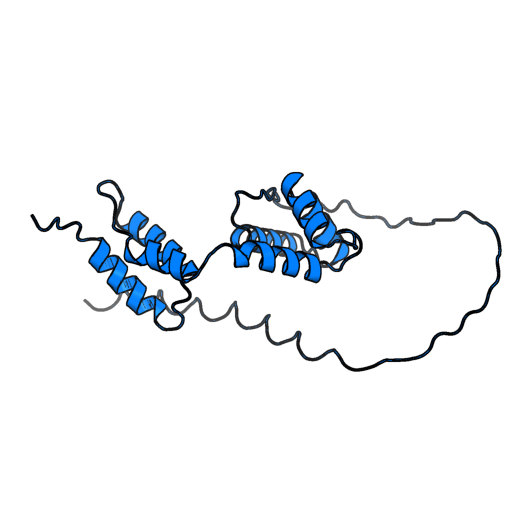.274 1.00 96.69 107 ARG A N 1
ATOM 867 C CA . ARG A 1 107 ? 17.630 -0.575 -2.977 1.00 96.69 107 ARG A CA 1
ATOM 868 C C . ARG A 1 107 ? 17.013 -1.950 -2.733 1.00 96.69 107 ARG A C 1
ATOM 870 O O . ARG A 1 107 ? 17.539 -2.945 -3.228 1.00 96.69 107 ARG A O 1
ATOM 877 N N . LEU A 1 108 ? 15.887 -2.019 -2.018 1.00 95.44 108 LEU A N 1
ATOM 878 C CA . LEU A 1 108 ? 15.136 -3.263 -1.836 1.00 95.44 108 LEU A CA 1
ATOM 879 C C . LEU A 1 108 ? 14.710 -3.856 -3.185 1.00 95.44 108 LEU A C 1
ATOM 881 O O . LEU A 1 108 ? 14.987 -5.026 -3.434 1.00 95.44 108 LEU A O 1
ATOM 885 N N . VAL A 1 109 ? 14.080 -3.063 -4.057 1.00 95.56 109 VAL A N 1
ATOM 886 C CA . VAL A 1 109 ? 13.646 -3.519 -5.391 1.00 95.56 109 VAL A CA 1
ATOM 887 C C . VAL A 1 109 ? 14.826 -4.043 -6.202 1.00 95.56 109 VAL A C 1
ATOM 889 O O . VAL A 1 109 ? 14.749 -5.133 -6.762 1.00 95.56 109 VAL A O 1
ATOM 892 N N . THR A 1 110 ? 15.937 -3.306 -6.207 1.00 95.88 110 THR A N 1
ATOM 893 C CA . THR A 1 110 ? 17.167 -3.711 -6.901 1.00 95.88 110 THR A CA 1
ATOM 894 C C . THR A 1 110 ? 17.671 -5.062 -6.398 1.00 95.88 110 THR A C 1
ATOM 896 O O . THR A 1 110 ? 17.938 -5.952 -7.198 1.00 95.88 110 THR A O 1
ATOM 899 N N . ASN A 1 111 ? 17.730 -5.256 -5.077 1.00 95.69 111 ASN A N 1
ATOM 900 C CA . ASN A 1 111 ? 18.177 -6.517 -4.483 1.00 95.69 111 ASN A CA 1
ATOM 901 C C . ASN A 1 111 ? 17.252 -7.692 -4.819 1.00 95.69 111 ASN A C 1
ATOM 903 O O . ASN A 1 111 ? 17.725 -8.811 -5.003 1.00 95.69 111 ASN A O 1
ATOM 907 N N . LEU A 1 112 ? 15.940 -7.456 -4.886 1.00 94.06 112 LEU A N 1
ATOM 908 C CA . LEU A 1 112 ? 14.971 -8.506 -5.190 1.00 94.06 112 LEU A CA 1
ATOM 909 C C . LEU A 1 112 ? 14.967 -8.922 -6.673 1.00 94.06 112 LEU A C 1
ATOM 911 O O . LEU A 1 112 ? 14.439 -9.987 -6.988 1.00 94.06 112 LEU A O 1
ATOM 915 N N . LEU A 1 113 ? 15.527 -8.102 -7.568 1.00 94.75 113 LEU A N 1
ATOM 916 C CA . LEU A 1 113 ? 15.564 -8.345 -9.016 1.00 94.75 113 LEU A CA 1
ATOM 917 C C . LEU A 1 113 ? 16.910 -8.881 -9.526 1.00 94.75 113 LEU A C 1
ATOM 919 O O . LEU A 1 113 ? 17.028 -9.169 -10.715 1.00 94.75 113 LEU A O 1
ATOM 923 N N . ILE A 1 114 ? 17.911 -9.058 -8.654 1.00 92.69 114 ILE A N 1
ATOM 924 C CA . ILE A 1 114 ? 19.226 -9.603 -9.027 1.00 92.69 114 ILE A CA 1
ATOM 925 C C . ILE A 1 114 ? 19.049 -10.926 -9.800 1.00 92.69 114 ILE A C 1
ATOM 927 O O . ILE A 1 114 ? 18.348 -11.821 -9.319 1.00 92.69 114 ILE A O 1
ATOM 931 N N . PRO A 1 115 ? 19.702 -11.094 -10.971 1.00 93.62 115 PRO A N 1
ATOM 932 C CA . PRO A 1 115 ? 20.786 -10.268 -11.527 1.00 93.62 115 PRO A CA 1
ATOM 933 C C . PRO A 1 115 ? 20.354 -9.101 -12.437 1.00 93.62 115 PRO A C 1
ATOM 935 O O . PRO A 1 115 ? 21.220 -8.431 -12.995 1.00 93.62 115 PRO A O 1
ATOM 938 N N . ALA A 1 116 ? 19.058 -8.862 -12.628 1.00 93.38 116 ALA A N 1
ATOM 939 C CA . ALA A 1 116 ? 18.544 -7.807 -13.499 1.00 93.38 116 ALA A CA 1
ATOM 940 C C . ALA A 1 116 ? 18.444 -6.441 -12.791 1.00 93.38 116 ALA A C 1
ATOM 942 O O . ALA A 1 116 ? 18.306 -6.355 -11.570 1.00 93.38 116 ALA A O 1
ATOM 943 N N . SER A 1 117 ? 18.480 -5.356 -13.573 1.00 92.81 117 SER A N 1
ATOM 944 C CA . SER A 1 117 ? 18.225 -3.998 -13.078 1.00 92.81 117 SER A CA 1
ATOM 945 C C . SER A 1 117 ? 16.720 -3.687 -13.064 1.00 92.81 117 SER A C 1
ATOM 947 O O . SER A 1 117 ? 16.018 -4.067 -14.009 1.00 92.81 117 SER A O 1
ATOM 949 N N . PRO A 1 118 ? 16.205 -2.909 -12.089 1.00 92.06 118 PRO A N 1
ATOM 950 C CA . PRO A 1 118 ? 14.828 -2.398 -12.115 1.00 92.06 118 PRO A CA 1
ATOM 951 C C . PRO A 1 118 ? 14.482 -1.630 -13.402 1.00 92.06 118 PRO A C 1
ATOM 953 O O . PRO A 1 118 ? 13.330 -1.605 -13.839 1.00 92.06 118 PRO A O 1
ATOM 956 N N . CYS A 1 119 ? 15.484 -1.021 -14.043 1.00 91.88 119 CYS A N 1
ATOM 957 C CA . CYS A 1 119 ? 15.321 -0.306 -15.307 1.00 91.88 119 CYS A CA 1
ATOM 958 C C . CYS A 1 119 ? 15.118 -1.243 -16.508 1.00 91.88 119 CYS A C 1
ATOM 960 O O . CYS A 1 119 ? 14.470 -0.840 -17.476 1.00 91.88 119 CYS A O 1
ATOM 962 N N . ASP A 1 120 ? 15.577 -2.492 -16.425 1.00 93.00 120 ASP A N 1
ATOM 963 C CA . ASP A 1 120 ? 15.604 -3.434 -17.551 1.00 93.00 120 ASP A CA 1
ATOM 964 C C . ASP A 1 120 ? 14.420 -4.410 -17.544 1.00 93.00 120 ASP A C 1
ATOM 966 O O . ASP A 1 120 ? 14.054 -4.953 -18.585 1.00 93.00 120 ASP A O 1
ATOM 970 N N . VAL A 1 121 ? 13.764 -4.589 -16.394 1.00 94.62 121 VAL A N 1
ATOM 971 C CA . VAL A 1 121 ? 12.598 -5.475 -16.261 1.00 94.62 121 VAL A CA 1
ATOM 972 C C . VAL A 1 121 ? 11.273 -4.777 -16.617 1.00 94.62 121 VAL A C 1
ATOM 974 O O . VAL A 1 121 ? 11.157 -3.547 -16.517 1.00 94.62 121 VAL A O 1
ATOM 977 N N . PRO A 1 122 ? 10.231 -5.515 -17.036 1.00 96.44 122 PRO A N 1
ATOM 978 C CA . PRO A 1 122 ? 8.890 -4.965 -17.222 1.00 96.44 122 PRO A CA 1
ATOM 979 C C . PRO A 1 122 ? 8.286 -4.428 -15.915 1.00 96.44 122 PRO A C 1
ATOM 981 O O . PRO A 1 122 ? 8.520 -4.971 -14.838 1.00 96.44 122 PRO A O 1
ATOM 984 N N . LEU A 1 123 ? 7.426 -3.406 -16.007 1.00 96.38 123 LEU A N 1
ATOM 985 C CA . LEU A 1 123 ? 6.736 -2.831 -14.841 1.00 96.38 123 LEU A CA 1
ATOM 986 C C . LEU A 1 123 ? 5.940 -3.881 -14.047 1.00 96.38 123 LEU A C 1
ATOM 988 O O . LEU A 1 123 ? 5.927 -3.859 -12.818 1.00 96.38 123 LEU A O 1
ATOM 992 N N . ALA A 1 124 ? 5.305 -4.818 -14.752 1.00 95.56 124 ALA A N 1
ATOM 993 C CA . ALA A 1 124 ? 4.550 -5.904 -14.137 1.00 95.56 124 ALA A CA 1
ATOM 994 C C . ALA A 1 124 ? 5.413 -6.761 -13.195 1.00 95.56 124 ALA A C 1
ATOM 996 O O . ALA A 1 124 ? 4.958 -7.119 -12.112 1.00 95.56 124 ALA A O 1
ATOM 997 N N . GLU A 1 125 ? 6.665 -7.031 -13.571 1.00 95.31 125 GLU A N 1
ATOM 998 C CA . GLU A 1 125 ? 7.599 -7.817 -12.759 1.00 95.31 125 GLU A CA 1
ATOM 999 C C . GLU A 1 125 ? 8.031 -7.049 -11.502 1.00 95.31 125 GLU A C 1
ATOM 1001 O O . GLU A 1 125 ? 8.092 -7.623 -10.414 1.00 95.31 125 GLU A O 1
ATOM 1006 N N . VAL A 1 126 ? 8.230 -5.729 -11.614 1.00 95.50 126 VAL A N 1
ATOM 1007 C CA . VAL A 1 126 ? 8.504 -4.858 -10.457 1.00 95.50 126 VAL A CA 1
ATOM 1008 C C . VAL A 1 126 ? 7.337 -4.889 -9.465 1.00 95.50 126 VAL A C 1
ATOM 1010 O O . VAL A 1 126 ? 7.551 -5.070 -8.265 1.00 95.50 126 VAL A O 1
ATOM 1013 N N . PHE A 1 127 ? 6.097 -4.758 -9.953 1.00 95.12 127 PHE A N 1
ATOM 1014 C CA . PHE A 1 127 ? 4.906 -4.845 -9.104 1.00 95.12 127 PHE A CA 1
ATOM 1015 C C . PHE A 1 127 ? 4.766 -6.213 -8.442 1.00 95.12 127 PHE A C 1
ATOM 1017 O O . PHE A 1 127 ? 4.513 -6.267 -7.242 1.00 95.12 127 PHE A O 1
ATOM 1024 N N . GLU A 1 128 ? 4.947 -7.304 -9.188 1.00 93.00 128 GLU A N 1
ATOM 1025 C CA . GLU A 1 128 ? 4.840 -8.659 -8.641 1.00 93.00 128 GLU A CA 1
ATOM 1026 C C . GLU A 1 128 ? 5.886 -8.906 -7.548 1.00 93.00 128 GLU A C 1
ATOM 1028 O O . GLU A 1 128 ? 5.589 -9.487 -6.503 1.00 93.00 128 GLU A O 1
ATOM 1033 N N . CYS A 1 129 ? 7.108 -8.429 -7.768 1.00 92.75 129 CYS A N 1
ATOM 1034 C CA . CYS A 1 129 ? 8.198 -8.535 -6.816 1.00 92.75 129 CYS A CA 1
ATOM 1035 C C . CYS A 1 129 ? 7.879 -7.819 -5.491 1.00 92.75 129 CYS A C 1
ATOM 1037 O O . CYS A 1 129 ? 7.995 -8.403 -4.407 1.00 92.75 129 CYS A O 1
ATOM 1039 N N . LEU A 1 130 ? 7.397 -6.577 -5.583 1.00 93.06 130 LEU A N 1
ATOM 1040 C CA . LEU A 1 130 ? 6.976 -5.780 -4.432 1.00 93.06 130 LEU A CA 1
ATOM 1041 C C . LEU A 1 130 ? 5.759 -6.393 -3.727 1.00 93.06 130 LEU A C 1
ATOM 1043 O O . LEU A 1 130 ? 5.771 -6.536 -2.502 1.00 93.06 130 LEU A O 1
ATOM 1047 N N . ASP A 1 131 ? 4.749 -6.828 -4.483 1.00 91.56 131 ASP A N 1
ATOM 1048 C CA . ASP A 1 131 ? 3.579 -7.525 -3.948 1.00 91.56 131 ASP A CA 1
ATOM 1049 C C . ASP A 1 131 ? 4.014 -8.758 -3.155 1.00 91.56 131 ASP A C 1
ATOM 1051 O O . ASP A 1 131 ? 3.663 -8.898 -1.987 1.00 91.56 131 ASP A O 1
ATOM 1055 N N . ARG A 1 132 ? 4.855 -9.619 -3.734 1.00 89.44 132 ARG A N 1
ATOM 1056 C CA . ARG A 1 132 ? 5.356 -10.827 -3.071 1.00 89.44 132 ARG A CA 1
ATOM 1057 C C . ARG A 1 132 ? 6.112 -10.490 -1.787 1.00 89.44 132 ARG A C 1
ATOM 1059 O O . ARG A 1 132 ? 5.874 -11.122 -0.756 1.00 89.44 132 ARG A O 1
ATOM 1066 N N . HIS A 1 133 ? 6.984 -9.481 -1.820 1.00 90.31 133 HIS A N 1
ATOM 1067 C CA . HIS A 1 133 ? 7.760 -9.077 -0.651 1.00 90.31 133 HIS A CA 1
ATOM 1068 C C . HIS A 1 133 ? 6.861 -8.583 0.489 1.00 90.31 133 HIS A C 1
ATOM 1070 O O . HIS A 1 133 ? 6.976 -9.064 1.617 1.00 90.31 133 HIS A O 1
ATOM 1076 N N . PHE A 1 134 ? 5.937 -7.663 0.209 1.00 85.88 134 PHE A N 1
ATOM 1077 C CA . PHE A 1 134 ? 5.114 -7.039 1.246 1.00 85.88 134 PHE A CA 1
ATOM 1078 C C . PHE A 1 134 ? 3.906 -7.884 1.665 1.00 85.88 134 PHE A C 1
ATOM 1080 O O . PHE A 1 134 ? 3.521 -7.845 2.835 1.00 85.88 134 PHE A O 1
ATOM 1087 N N . MET A 1 135 ? 3.352 -8.710 0.772 1.00 73.69 135 MET A N 1
ATOM 1088 C CA . MET A 1 135 ? 2.294 -9.666 1.116 1.00 73.69 135 MET A CA 1
ATOM 1089 C C . MET A 1 135 ? 2.825 -10.815 1.980 1.00 73.69 135 MET A C 1
ATOM 1091 O O . MET A 1 135 ? 2.113 -11.274 2.872 1.00 73.69 135 MET A O 1
ATOM 1095 N N . SER A 1 136 ? 4.081 -11.245 1.790 1.00 65.50 136 SER A N 1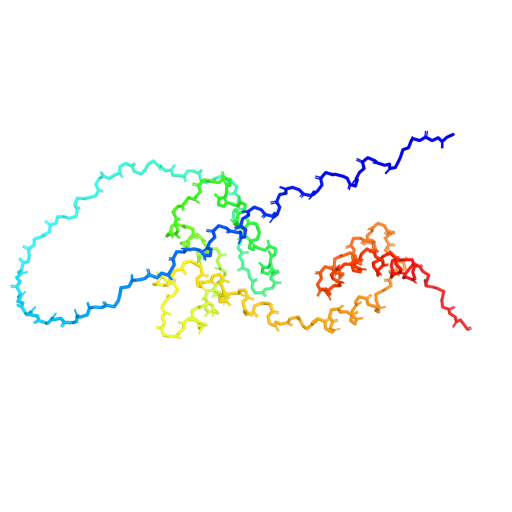
ATOM 1096 C CA . SE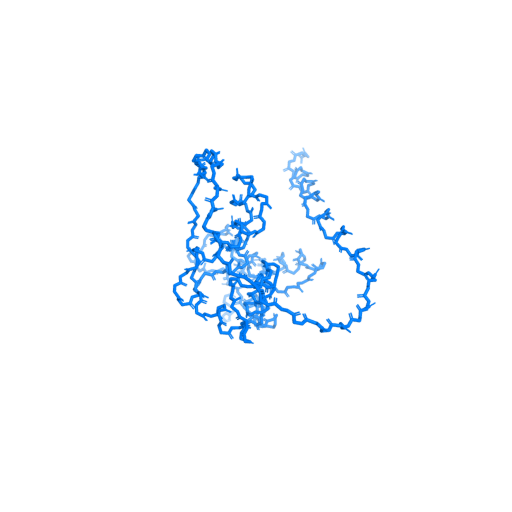R A 1 136 ? 4.669 -12.343 2.578 1.00 65.50 136 SER A CA 1
ATOM 1097 C C . SER A 1 136 ? 4.791 -12.044 4.079 1.00 65.50 136 SER A C 1
ATOM 1099 O O . SER A 1 136 ? 4.834 -12.965 4.892 1.00 65.50 136 SER A O 1
ATOM 1101 N N . ARG A 1 137 ? 4.805 -10.764 4.479 1.00 61.47 137 ARG A N 1
ATOM 1102 C CA . ARG A 1 137 ? 5.102 -10.364 5.864 1.00 61.47 137 ARG A CA 1
ATOM 1103 C C . ARG A 1 137 ? 3.922 -10.434 6.837 1.00 61.47 137 ARG A C 1
ATOM 1105 O O . ARG A 1 137 ? 4.155 -10.365 8.042 1.00 61.47 137 ARG A O 1
ATOM 1112 N N . LYS A 1 138 ? 2.668 -10.565 6.384 1.00 66.06 138 LYS A N 1
ATOM 1113 C CA . LYS A 1 138 ? 1.501 -10.586 7.291 1.00 66.06 138 LYS A CA 1
ATOM 1114 C C . LYS A 1 138 ? 0.808 -11.950 7.260 1.00 66.06 138 LYS A C 1
ATOM 1116 O O . LYS A 1 138 ? -0.024 -12.222 6.402 1.00 66.06 138 LYS A O 1
ATOM 1121 N N . SER A 1 139 ? 1.134 -12.806 8.231 1.00 81.94 139 SER A N 1
ATOM 1122 C CA . SER A 1 139 ? 0.429 -14.078 8.432 1.00 81.94 139 SER A CA 1
ATOM 1123 C C . SER A 1 139 ? -1.061 -13.832 8.684 1.00 81.94 139 SER A C 1
ATOM 1125 O O . SER A 1 139 ? -1.421 -13.074 9.591 1.00 81.94 139 SER A O 1
ATOM 1127 N N . LYS A 1 140 ? -1.928 -14.530 7.935 1.00 85.00 140 LYS A N 1
ATOM 1128 C CA . LYS A 1 140 ? -3.387 -14.516 8.147 1.00 85.00 140 LYS A CA 1
ATOM 1129 C C . LYS A 1 140 ? -3.735 -14.822 9.602 1.00 85.00 140 LYS A C 1
ATOM 1131 O O . LYS A 1 140 ? -4.609 -14.181 10.174 1.00 85.00 140 LYS A O 1
ATOM 1136 N N . PHE A 1 141 ? -3.010 -15.758 10.217 1.00 87.06 141 PHE A N 1
ATOM 1137 C CA . PHE A 1 141 ? -3.197 -16.115 11.620 1.00 87.06 141 PHE A CA 1
ATOM 1138 C C . PHE A 1 141 ? -2.887 -14.942 12.555 1.00 87.06 141 PHE A C 1
ATOM 1140 O O . PHE A 1 141 ? -3.679 -14.645 13.441 1.00 87.06 141 PHE A O 1
ATOM 1147 N N . SER A 1 142 ? -1.783 -14.225 12.324 1.00 88.50 142 SER A N 1
ATOM 1148 C CA . SER A 1 142 ? -1.427 -13.049 13.131 1.00 88.50 142 SER A CA 1
ATOM 1149 C C . SER A 1 142 ? -2.474 -11.937 13.012 1.00 88.50 142 SER A C 1
ATOM 1151 O O . SER A 1 142 ? -2.859 -11.341 14.018 1.00 88.50 142 SER A O 1
ATOM 1153 N N . ASN A 1 143 ? -2.987 -11.689 11.804 1.00 90.81 143 ASN A N 1
ATOM 1154 C CA . ASN A 1 143 ? -4.047 -10.700 11.593 1.00 90.81 143 ASN A CA 1
ATOM 1155 C C . ASN A 1 143 ? -5.344 -11.115 12.298 1.00 90.81 143 ASN A C 1
ATOM 1157 O O . ASN A 1 143 ? -5.929 -10.307 13.016 1.00 90.81 143 ASN A O 1
ATOM 1161 N N . ARG A 1 144 ? -5.743 -12.388 12.171 1.00 94.56 144 ARG A N 1
ATOM 1162 C CA . ARG A 1 144 ? -6.917 -12.937 12.863 1.00 94.56 144 ARG A CA 1
ATOM 1163 C C . ARG A 1 144 ? -6.767 -12.864 14.377 1.00 94.56 144 ARG A C 1
ATOM 1165 O O . ARG A 1 144 ? -7.705 -12.455 15.046 1.00 94.56 144 ARG A O 1
ATOM 1172 N N . TYR A 1 145 ? -5.592 -13.181 14.915 1.00 94.06 145 TYR A N 1
ATOM 1173 C CA . TYR A 1 145 ? -5.305 -13.046 16.343 1.00 94.06 145 TYR A CA 1
ATOM 117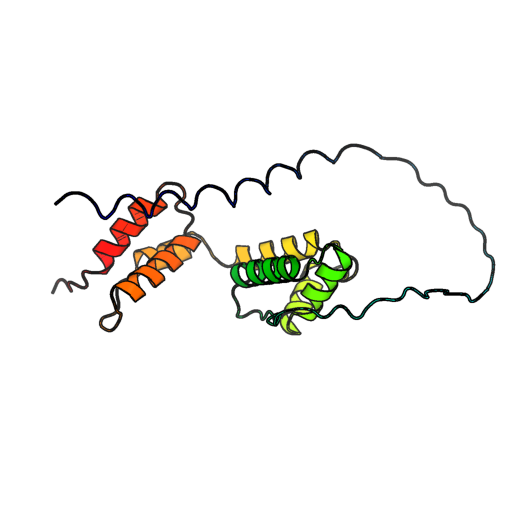4 C C . TYR A 1 145 ? -5.502 -11.602 16.823 1.00 94.06 145 TYR A C 1
ATOM 1176 O O . TYR A 1 145 ? -6.194 -11.370 17.810 1.00 94.06 145 TYR A O 1
ATOM 1184 N N . LYS A 1 146 ? -4.959 -10.613 16.100 1.00 93.62 146 LYS A N 1
ATOM 1185 C CA . LYS A 1 146 ? -5.155 -9.188 16.423 1.00 93.62 146 LYS A CA 1
ATOM 1186 C C . LYS A 1 146 ? -6.621 -8.773 16.333 1.00 93.62 146 LYS A C 1
ATOM 1188 O O . LYS A 1 146 ? -7.099 -8.051 17.197 1.00 93.62 146 LYS A O 1
ATOM 1193 N N . PHE A 1 147 ? -7.331 -9.235 15.307 1.00 96.44 147 PHE A N 1
ATOM 1194 C CA . PHE A 1 147 ? -8.754 -8.971 15.131 1.00 96.44 147 PHE A CA 1
ATOM 1195 C C . PHE A 1 147 ? -9.585 -9.551 16.285 1.00 96.44 147 PHE A C 1
ATOM 1197 O O . PHE A 1 147 ? -10.354 -8.823 16.910 1.00 96.44 147 PHE A O 1
ATOM 1204 N N . TYR A 1 148 ? -9.399 -10.829 16.623 1.00 95.75 148 TYR A N 1
ATOM 1205 C CA . TYR A 1 148 ? -10.171 -11.489 17.679 1.00 95.75 148 TYR A CA 1
ATOM 1206 C C . TYR A 1 148 ? -9.883 -10.936 19.076 1.00 95.75 148 TYR A C 1
ATOM 1208 O O . TYR A 1 148 ? -10.795 -10.893 19.896 1.00 95.75 148 TYR A O 1
ATOM 1216 N N . ASN A 1 149 ? -8.666 -10.445 19.315 1.00 94.12 149 ASN A N 1
ATOM 1217 C CA . ASN A 1 149 ? -8.276 -9.821 20.582 1.00 94.12 149 ASN A CA 1
ATOM 1218 C C . ASN A 1 149 ? -8.470 -8.299 20.614 1.00 94.12 149 ASN A C 1
ATOM 1220 O O . ASN A 1 149 ? -8.051 -7.654 21.570 1.00 94.12 149 ASN A O 1
ATOM 1224 N N . SER A 1 150 ? -9.069 -7.700 19.581 1.00 94.12 150 SER A N 1
ATOM 1225 C CA . SER A 1 150 ? -9.319 -6.258 19.565 1.00 94.12 150 SER A CA 1
ATOM 1226 C C . SER A 1 150 ? -10.603 -5.916 20.319 1.00 94.12 150 SER A C 1
ATOM 1228 O O . SER A 1 150 ? -11.651 -6.515 20.074 1.00 94.12 150 SER A O 1
ATOM 1230 N N . PHE A 1 151 ? -10.529 -4.944 21.221 1.00 95.25 151 PHE A N 1
ATOM 1231 C CA . PHE A 1 151 ? -11.666 -4.381 21.951 1.00 95.25 151 PHE A CA 1
ATOM 1232 C C . PHE A 1 151 ? -11.687 -2.874 21.750 1.00 95.25 151 PHE A C 1
ATOM 1234 O O . PHE A 1 151 ? -10.650 -2.290 21.426 1.00 95.25 151 PHE A O 1
ATOM 1241 N N . LYS A 1 152 ? -12.855 -2.253 21.918 1.00 94.75 152 LYS A N 1
ATOM 1242 C CA . LYS A 1 152 ? -12.966 -0.799 21.945 1.00 94.75 152 LYS A CA 1
ATOM 1243 C C . LYS A 1 152 ? -12.153 -0.276 23.132 1.00 94.75 152 LYS A C 1
ATOM 1245 O O . LYS A 1 152 ? -12.370 -0.711 24.259 1.00 94.75 152 LYS A O 1
ATOM 1250 N N . GLU A 1 153 ? -11.268 0.682 22.889 1.00 92.31 153 GLU A N 1
ATOM 1251 C CA . GLU A 1 153 ? -10.522 1.317 23.981 1.00 92.31 153 GLU A CA 1
ATOM 1252 C C . GLU A 1 153 ? -11.455 2.221 24.804 1.00 92.31 153 GLU A C 1
ATOM 1254 O O . GLU A 1 153 ? -12.427 2.778 24.274 1.00 92.31 153 GLU A O 1
ATOM 1259 N N . ASP A 1 154 ? -11.156 2.428 26.088 1.00 88.75 154 ASP A N 1
ATOM 1260 C CA . ASP A 1 154 ? -12.023 3.197 26.996 1.00 88.75 154 ASP A CA 1
ATOM 1261 C C . ASP A 1 154 ? -12.334 4.602 26.447 1.00 88.75 154 ASP A C 1
ATOM 1263 O O . ASP A 1 154 ? -13.490 5.029 26.422 1.00 88.75 154 ASP A O 1
ATOM 1267 N N . ASN A 1 155 ? -11.325 5.261 25.867 1.00 90.75 155 ASN A N 1
ATOM 1268 C CA . ASN A 1 155 ? -11.421 6.611 25.297 1.00 90.75 155 ASN A CA 1
ATOM 1269 C C . ASN A 1 155 ? -11.715 6.653 23.784 1.00 90.75 155 ASN A C 1
ATOM 1271 O O . ASN A 1 155 ? -11.747 7.730 23.188 1.00 90.75 155 ASN A O 1
ATOM 1275 N N . GLU A 1 156 ? -11.913 5.509 23.131 1.00 92.50 156 GLU A N 1
ATOM 1276 C CA . GLU A 1 156 ? -12.210 5.457 21.696 1.00 92.50 156 GLU A CA 1
ATOM 1277 C C . GLU A 1 156 ? -13.699 5.726 21.439 1.00 92.50 156 GLU A C 1
ATOM 1279 O O . GLU A 1 156 ? -14.564 5.270 22.188 1.00 92.50 156 GLU A O 1
ATOM 1284 N N . LYS A 1 157 ? -14.046 6.454 20.372 1.00 94.25 157 LYS A N 1
ATOM 1285 C CA . LYS A 1 157 ? -15.455 6.610 19.979 1.00 94.25 157 LYS A CA 1
ATOM 1286 C C . LYS A 1 157 ? -15.943 5.345 19.281 1.00 94.25 157 LYS A C 1
ATOM 1288 O O . LYS A 1 157 ? -15.190 4.670 18.592 1.00 94.25 157 LYS A O 1
ATOM 1293 N N . VAL A 1 158 ? -17.241 5.058 19.369 1.00 94.06 158 VAL A N 1
ATOM 1294 C CA . VAL A 1 158 ? -17.839 3.870 18.725 1.00 94.06 158 VAL A CA 1
ATOM 1295 C C . VAL A 1 158 ? -17.577 3.825 17.211 1.00 94.06 158 VAL A C 1
ATOM 1297 O O . VAL A 1 158 ? -17.313 2.757 16.665 1.00 94.06 158 VAL A O 1
ATOM 1300 N N . ASN A 1 159 ? -17.603 4.978 16.535 1.00 95.56 159 ASN A N 1
ATOM 1301 C CA . ASN A 1 159 ? -17.292 5.052 15.104 1.00 95.56 159 ASN A CA 1
ATOM 1302 C C . ASN A 1 159 ? -15.812 4.774 14.812 1.00 95.56 159 ASN A C 1
ATOM 1304 O O . ASN A 1 159 ? -15.512 4.089 13.839 1.00 95.56 159 ASN A O 1
ATOM 1308 N N . ASP A 1 160 ? -14.901 5.252 15.660 1.00 95.81 160 ASP A N 1
ATOM 1309 C CA . ASP A 1 160 ? -13.465 5.000 15.502 1.00 95.81 160 ASP A CA 1
ATOM 1310 C C . ASP A 1 160 ? -13.163 3.507 15.718 1.00 95.81 160 ASP A C 1
ATOM 1312 O O . ASP A 1 160 ? -12.445 2.900 14.923 1.00 95.81 160 ASP A O 1
ATOM 1316 N N . TRP A 1 161 ? -13.837 2.880 16.693 1.00 96.00 161 TRP A N 1
ATOM 1317 C CA . TRP A 1 161 ? -13.807 1.430 16.895 1.00 96.00 161 TRP A CA 1
ATOM 1318 C C . TRP A 1 161 ? -14.277 0.668 15.656 1.00 96.00 161 TRP A C 1
ATOM 1320 O O . TRP A 1 161 ? -13.591 -0.248 15.202 1.00 96.00 161 TRP A O 1
ATOM 1330 N N . LEU A 1 162 ? -15.410 1.069 15.065 1.00 95.44 162 LEU A N 1
ATOM 1331 C CA . LEU A 1 162 ? -15.925 0.458 13.839 1.00 95.44 162 LEU A CA 1
ATOM 1332 C C . LEU A 1 162 ? -14.898 0.534 12.699 1.00 95.44 162 LEU A C 1
ATOM 1334 O O . LEU A 1 162 ? -14.641 -0.472 12.036 1.00 95.44 162 LEU A O 1
ATOM 1338 N N . VAL A 1 163 ? -14.288 1.702 12.480 1.00 96.25 163 VAL A N 1
ATOM 1339 C CA . VAL A 1 163 ? -13.258 1.905 11.444 1.00 96.25 163 VAL A CA 1
ATOM 1340 C C . VAL A 1 163 ? -12.008 1.063 11.726 1.00 96.25 163 VAL A C 1
ATOM 1342 O O . VAL A 1 163 ? -11.437 0.460 10.817 1.00 96.25 163 VAL A O 1
ATOM 1345 N N . ARG A 1 164 ? -11.589 0.952 12.988 1.00 95.62 164 ARG A N 1
ATOM 1346 C CA . ARG A 1 164 ? -10.408 0.164 13.353 1.00 95.62 164 ARG A CA 1
ATOM 1347 C C . ARG A 1 164 ? -10.643 -1.337 13.196 1.00 95.62 164 ARG A C 1
ATOM 1349 O O . ARG A 1 164 ? -9.823 -2.018 12.579 1.00 95.62 164 ARG A O 1
ATOM 1356 N N . VAL A 1 165 ? -11.757 -1.865 13.708 1.00 96.44 165 VAL A N 1
ATOM 1357 C CA . VAL A 1 165 ? -12.061 -3.305 13.638 1.00 96.44 165 VAL A CA 1
ATOM 1358 C C . VAL A 1 165 ? -12.347 -3.762 12.205 1.00 96.44 165 VAL A C 1
ATOM 1360 O O . VAL A 1 165 ? -11.916 -4.847 11.811 1.00 96.44 165 VAL A O 1
ATOM 1363 N N . THR A 1 166 ? -12.981 -2.914 11.384 1.00 95.50 166 THR A N 1
ATOM 1364 C CA . THR A 1 166 ? -13.133 -3.156 9.936 1.00 95.50 166 THR A CA 1
ATOM 1365 C C . THR A 1 166 ? -11.779 -3.198 9.229 1.00 95.50 166 THR A C 1
ATOM 1367 O O . THR A 1 166 ? -11.524 -4.118 8.448 1.00 95.50 166 THR A O 1
ATOM 1370 N N . GLY A 1 167 ? -10.873 -2.270 9.555 1.00 93.31 167 GLY A N 1
ATOM 1371 C CA . GLY A 1 167 ? -9.502 -2.272 9.046 1.00 93.31 167 GLY A CA 1
ATOM 1372 C C . GLY A 1 167 ? -8.749 -3.563 9.385 1.00 93.31 167 GLY A C 1
ATOM 1373 O O . GLY A 1 167 ? -8.139 -4.170 8.505 1.00 93.31 167 GLY A O 1
ATOM 1374 N N . LEU A 1 168 ? -8.859 -4.053 10.624 1.00 94.06 168 LEU A N 1
ATOM 1375 C CA . LEU A 1 168 ? -8.263 -5.332 11.036 1.00 94.06 168 LEU A CA 1
ATOM 1376 C C . LEU A 1 168 ? -8.844 -6.524 10.258 1.00 94.06 168 LEU A C 1
ATOM 1378 O O . LEU A 1 168 ? -8.092 -7.400 9.820 1.00 94.06 168 LEU A O 1
ATOM 1382 N N . ALA A 1 169 ? -10.161 -6.546 10.039 1.00 94.50 169 ALA A N 1
ATOM 1383 C CA . ALA A 1 169 ? -10.836 -7.617 9.306 1.00 94.50 169 ALA A CA 1
ATOM 1384 C C . ALA A 1 169 ? -10.392 -7.709 7.835 1.00 94.50 169 ALA A C 1
ATOM 1386 O O . ALA A 1 169 ? -10.301 -8.812 7.291 1.00 94.50 169 ALA A O 1
ATOM 1387 N N . SER A 1 170 ? -10.048 -6.575 7.210 1.00 89.56 170 SER A N 1
ATOM 1388 C CA . SER A 1 170 ? -9.614 -6.515 5.804 1.00 89.56 170 SER A CA 1
ATOM 1389 C C . SER A 1 170 ? -8.372 -7.370 5.503 1.00 89.56 170 SER A C 1
ATOM 1391 O O . SER A 1 170 ? -8.209 -7.870 4.393 1.00 89.56 170 SER A O 1
ATOM 1393 N N . HIS A 1 171 ? -7.523 -7.610 6.507 1.00 86.19 171 HIS A N 1
ATOM 1394 C CA . HIS A 1 171 ? -6.294 -8.396 6.374 1.00 86.19 171 HIS A CA 1
ATOM 1395 C C . HIS A 1 171 ? -6.439 -9.861 6.827 1.00 86.19 171 HIS A C 1
ATOM 1397 O O . HIS A 1 171 ? -5.454 -10.605 6.851 1.00 86.19 171 HIS A O 1
ATOM 1403 N N . CYS A 1 172 ? -7.640 -10.281 7.233 1.00 90.00 172 CYS A N 1
ATOM 1404 C CA . CYS A 1 172 ? -7.880 -11.595 7.836 1.00 90.00 172 CYS A CA 1
ATOM 1405 C C . CYS A 1 172 ? -8.335 -12.674 6.845 1.00 90.00 172 CYS A C 1
ATOM 1407 O O . CYS A 1 172 ? -8.339 -13.854 7.209 1.00 90.00 172 CYS A O 1
ATOM 1409 N N . ASP A 1 173 ? -8.706 -12.282 5.620 1.00 89.88 173 ASP A N 1
ATOM 1410 C CA . ASP A 1 173 ? -9.212 -13.179 4.574 1.00 89.88 173 ASP A CA 1
ATOM 1411 C C . ASP A 1 173 ? -10.340 -14.089 5.096 1.00 89.88 173 ASP A C 1
ATOM 1413 O O . ASP A 1 173 ? -10.228 -15.315 5.132 1.00 89.88 173 ASP A O 1
ATOM 1417 N N . PHE A 1 174 ? -11.402 -13.474 5.626 1.00 92.19 174 PHE A N 1
ATOM 1418 C CA . PHE A 1 174 ? -12.596 -14.189 6.097 1.00 92.19 174 PHE A CA 1
ATOM 1419 C C . PHE A 1 174 ? -13.507 -14.649 4.948 1.00 92.19 174 PHE A C 1
ATOM 1421 O O . PHE A 1 174 ? -14.427 -15.433 5.174 1.00 92.19 174 PHE A O 1
ATOM 1428 N N . GLY A 1 175 ? -13.250 -14.182 3.721 1.00 92.38 175 GLY A N 1
ATOM 1429 C CA . GLY A 1 175 ? -14.054 -14.501 2.547 1.00 92.38 175 GLY A CA 1
ATOM 1430 C C . GLY A 1 175 ? -15.539 -14.175 2.769 1.00 92.38 175 GLY A C 1
ATOM 1431 O O . GLY A 1 175 ? -15.846 -13.061 3.202 1.00 92.38 175 GLY A O 1
ATOM 1432 N N . PRO A 1 176 ? -16.462 -15.116 2.502 1.00 95.44 176 PRO A N 1
ATOM 1433 C CA . PRO A 1 176 ? -17.904 -14.870 2.593 1.00 95.44 176 PRO A CA 1
ATOM 1434 C C . PRO A 1 176 ? -18.387 -14.573 4.022 1.00 95.44 176 PRO A C 1
ATOM 1436 O O . PRO A 1 176 ? -19.387 -13.883 4.200 1.00 95.44 176 PRO A O 1
ATOM 1439 N N . GLU A 1 177 ? -17.654 -15.022 5.043 1.00 95.38 177 GLU A N 1
ATOM 1440 C CA . GLU A 1 177 ? -18.029 -14.845 6.451 1.00 95.38 177 GLU A CA 1
ATOM 1441 C C . GLU A 1 177 ? -17.664 -13.462 7.007 1.00 95.38 177 GLU A C 1
ATOM 1443 O O . GLU A 1 177 ? -17.972 -13.157 8.161 1.00 95.38 177 GLU A O 1
ATOM 1448 N N . LEU A 1 178 ? -17.012 -12.603 6.209 1.00 95.62 178 LEU A N 1
ATOM 1449 C CA . LEU A 1 178 ? -16.514 -11.300 6.656 1.00 95.62 178 LEU A CA 1
ATOM 1450 C C . LEU A 1 178 ? -17.594 -10.480 7.368 1.00 95.62 178 LEU A C 1
ATOM 1452 O O . LEU A 1 178 ? -17.340 -9.951 8.446 1.00 95.62 178 LEU A O 1
ATOM 1456 N N . THR A 1 179 ? -18.798 -10.391 6.800 1.00 95.25 179 THR A N 1
ATOM 1457 C CA . THR A 1 179 ? -19.888 -9.585 7.367 1.00 95.25 179 THR A CA 1
ATOM 1458 C C . THR A 1 179 ? -20.356 -10.113 8.721 1.00 95.25 179 THR A C 1
ATOM 1460 O O . THR A 1 179 ? -20.589 -9.321 9.635 1.00 95.25 179 THR A O 1
ATOM 1463 N N . VAL A 1 180 ? -20.479 -11.436 8.864 1.00 97.00 180 VAL A N 1
ATOM 1464 C CA . VAL A 1 180 ? -20.940 -12.082 10.101 1.00 97.00 180 VAL A CA 1
ATOM 1465 C C . VAL A 1 180 ? -19.883 -11.927 11.191 1.00 97.00 180 VAL A C 1
ATOM 1467 O O . VAL A 1 180 ? -20.164 -11.373 12.252 1.00 97.00 180 VAL A O 1
ATOM 1470 N N . VAL A 1 181 ? -18.640 -12.309 10.891 1.00 96.75 181 VAL A N 1
ATOM 1471 C CA . VAL A 1 181 ? -17.516 -12.266 11.836 1.00 96.75 181 VAL A CA 1
ATOM 1472 C C . VAL A 1 181 ? -17.220 -10.837 12.292 1.00 96.75 181 VAL A C 1
ATOM 1474 O O . VAL A 1 181 ? -16.975 -10.600 13.476 1.00 96.75 181 VAL A O 1
ATOM 1477 N N . LEU A 1 182 ? -17.267 -9.868 11.373 1.00 96.88 182 LEU A N 1
ATOM 1478 C CA . LEU A 1 182 ? -17.060 -8.459 11.691 1.00 96.88 182 LEU A CA 1
ATOM 1479 C C . LEU A 1 182 ? -18.147 -7.918 12.620 1.00 96.88 182 LEU A C 1
ATOM 1481 O O . LEU A 1 182 ? -17.822 -7.247 13.597 1.00 96.88 182 LEU A O 1
ATOM 1485 N N . ARG A 1 183 ? -19.422 -8.211 12.333 1.00 95.94 183 ARG A N 1
ATOM 1486 C CA . ARG A 1 183 ? -20.544 -7.792 13.180 1.00 95.94 183 ARG A CA 1
ATOM 1487 C C . ARG A 1 183 ? -20.396 -8.362 14.587 1.00 95.94 183 ARG A C 1
ATOM 1489 O O . ARG A 1 183 ? -20.502 -7.616 15.557 1.00 95.94 183 ARG A O 1
ATOM 1496 N N . ASP A 1 184 ? -20.132 -9.659 14.690 1.00 95.56 184 ASP A N 1
ATOM 1497 C CA . ASP A 1 184 ? -20.056 -10.342 15.978 1.00 95.56 184 ASP A CA 1
ATOM 1498 C C . ASP A 1 184 ? -18.862 -9.823 16.789 1.00 95.56 184 ASP A C 1
ATOM 1500 O O . ASP A 1 184 ? -19.011 -9.496 17.966 1.00 95.56 184 ASP A O 1
ATOM 1504 N N . ARG A 1 185 ? -17.694 -9.633 16.155 1.00 94.94 185 ARG A N 1
ATOM 1505 C CA . ARG A 1 185 ? -16.534 -9.016 16.815 1.00 94.94 185 ARG A CA 1
ATOM 1506 C C . ARG A 1 185 ? -16.804 -7.579 17.237 1.00 94.94 185 ARG A C 1
ATOM 1508 O O . ARG A 1 185 ? -16.418 -7.207 18.340 1.00 94.94 185 ARG A O 1
ATOM 1515 N N . PHE A 1 186 ? -17.447 -6.780 16.387 1.00 95.56 186 PHE A N 1
ATOM 1516 C CA . PHE A 1 186 ? -17.787 -5.398 16.711 1.00 95.56 186 PHE A CA 1
ATOM 1517 C C . PHE A 1 186 ? -18.662 -5.336 17.965 1.00 95.56 186 PHE A C 1
ATOM 1519 O O . PHE A 1 186 ? -18.322 -4.597 18.883 1.00 95.56 186 PHE A O 1
ATOM 1526 N N . ILE A 1 187 ? -19.723 -6.150 18.036 1.00 94.56 187 ILE A N 1
ATOM 1527 C CA . ILE A 1 187 ? -20.635 -6.207 19.189 1.00 94.56 187 ILE A CA 1
ATOM 1528 C C . ILE A 1 187 ? -19.909 -6.720 20.438 1.00 94.56 187 ILE A C 1
ATOM 1530 O O . ILE A 1 187 ? -19.952 -6.065 21.475 1.00 94.56 187 ILE A O 1
ATOM 1534 N N . MET A 1 188 ? -19.199 -7.850 20.344 1.00 93.56 188 MET A N 1
ATOM 1535 C CA . MET A 1 188 ? -18.468 -8.422 21.484 1.00 93.56 188 MET A CA 1
ATOM 1536 C C . MET A 1 188 ? -17.357 -7.496 21.995 1.00 93.56 188 MET A C 1
ATOM 1538 O O . MET A 1 188 ? -17.085 -7.465 23.189 1.00 93.56 188 MET A O 1
ATOM 1542 N N . GLY A 1 189 ? -16.721 -6.730 21.106 1.00 92.62 189 GLY A N 1
ATOM 1543 C CA . GLY A 1 189 ? -15.660 -5.785 21.449 1.00 92.62 189 GLY A CA 1
ATOM 1544 C C . GLY A 1 189 ? -16.148 -4.452 22.023 1.00 92.62 189 GLY A C 1
ATOM 1545 O O . GLY A 1 189 ? -15.318 -3.689 22.508 1.00 92.62 189 GLY A O 1
ATOM 1546 N N . LEU A 1 190 ? -17.456 -4.157 21.986 1.00 90.12 190 LEU A N 1
ATOM 1547 C CA . LEU A 1 190 ? -18.041 -2.994 22.674 1.00 90.12 190 LEU A CA 1
ATOM 1548 C C . LEU A 1 190 ? -18.167 -3.223 24.183 1.00 90.12 190 LEU A C 1
ATOM 1550 O O . LEU A 1 190 ? -18.122 -2.272 24.963 1.00 90.12 190 LEU A O 1
ATOM 1554 N N . CYS A 1 191 ? -18.345 -4.477 24.589 1.00 70.56 191 CYS A N 1
ATOM 1555 C CA . CYS A 1 191 ? -18.514 -4.867 25.976 1.00 70.56 191 CYS A CA 1
ATOM 1556 C C . CYS A 1 191 ? -17.145 -5.097 26.631 1.00 70.56 191 CYS A C 1
ATOM 1558 O O . CYS A 1 191 ? -16.745 -6.239 26.827 1.00 70.56 191 CYS A O 1
ATOM 1560 N N . ASN A 1 192 ? -16.459 -4.032 27.058 1.00 61.12 192 ASN A N 1
ATOM 1561 C CA . ASN A 1 192 ? -15.461 -4.141 28.135 1.00 61.12 192 ASN A CA 1
ATOM 1562 C C . ASN A 1 192 ? -16.183 -4.361 29.479 1.00 61.12 192 ASN A C 1
ATOM 1564 O O . ASN A 1 192 ? -16.018 -3.600 30.430 1.00 61.12 192 ASN A O 1
ATOM 1568 N N . VAL A 1 193 ? -17.031 -5.390 29.570 1.00 55.75 193 VAL A N 1
ATOM 1569 C CA . VAL A 1 193 ? -17.458 -5.879 30.879 1.00 55.75 193 VAL A CA 1
ATOM 1570 C C . VAL A 1 193 ? -16.266 -6.664 31.394 1.00 55.75 193 VAL A C 1
ATOM 1572 O O . VAL A 1 193 ? -16.066 -7.817 31.019 1.00 55.75 193 VAL A O 1
ATOM 1575 N N . GLN A 1 194 ? -15.433 -6.008 32.200 1.00 46.66 194 GLN A N 1
ATOM 1576 C CA . GLN A 1 194 ? -14.529 -6.728 33.080 1.00 46.66 194 GLN A CA 1
ATOM 1577 C C . GLN A 1 194 ? -15.423 -7.631 33.931 1.00 46.66 194 GLN A C 1
ATOM 1579 O O . GLN A 1 194 ? -16.162 -7.146 34.785 1.00 46.66 194 GLN A O 1
ATOM 1584 N N . THR A 1 195 ? -15.448 -8.928 33.636 1.00 39.41 195 THR A N 1
ATOM 1585 C CA . THR A 1 195 ? -15.958 -9.915 34.583 1.00 39.41 195 THR A CA 1
ATOM 1586 C C . THR A 1 195 ? -15.009 -9.877 35.772 1.00 39.41 195 THR A C 1
ATOM 1588 O O . THR A 1 195 ? -13.934 -10.473 35.722 1.00 39.41 195 THR A O 1
ATOM 1591 N N . THR A 1 196 ? -15.375 -9.056 36.755 1.00 35.28 196 THR A N 1
ATOM 1592 C CA . THR A 1 196 ? -14.867 -9.067 38.130 1.00 35.28 196 THR A CA 1
ATOM 1593 C C . THR A 1 196 ? -15.059 -10.430 38.763 1.00 35.28 196 THR A C 1
ATOM 1595 O O . THR A 1 196 ? -16.150 -11.005 38.533 1.00 35.28 196 THR A O 1
#

Foldseek 3Di:
DDDDDPPPPPPPPPDPPPPPPPPPPPDDDDDDDDDDDDDDDDDDDDPDDPDPPPPQDQPDDQAADDPVDQPVVSVVVLVVSCVSSVVPDQLVSLVVNLVSYDPVRNVVLQVQPPPDHSNPDGPVVSVVSVCCVNLVPDDLVNLVVCLQPAAADPPHDLVNLLVVSLVSLVSNCPDPCSVVSSVVSSVVRDDPPPPD

pLDDT: mean 75.4, std 26.25, range [26.27, 97.19]

Organism: NCBI:txid488301

Sequence (196 aa):
MKVRVKSLVRDIEWSVFVCTLHWRRGLNKMGGRRKRSTEANSSTAGVEENKNVSPQNYIGHLREFSLKTDWSVYKIQLMQYFLCNNVVDEKCKKAILLNALTEDAFRLVTNLLIPASPCDVPLAEVFECLDRHFMSRKSKFSNRYKFYNSFKEDNEKVNDWLVRVTGLASHCDFGPELTVVLRDRFIMGLCNVQTT